Protein AF-A0A9P5U276-F1 (afdb_monomer_lite)

Structure (mmCIF, N/CA/C/O backbone):
data_AF-A0A9P5U276-F1
#
_entry.id   AF-A0A9P5U276-F1
#
loop_
_atom_site.group_PDB
_atom_site.id
_atom_site.type_symbol
_atom_site.label_atom_id
_atom_site.label_alt_id
_atom_site.label_comp_id
_atom_site.label_asym_id
_atom_site.label_entity_id
_atom_site.label_seq_id
_atom_site.pdbx_PDB_ins_code
_atom_site.Cartn_x
_atom_site.Cartn_y
_atom_site.Cartn_z
_atom_site.occupancy
_atom_site.B_iso_or_equiv
_atom_site.auth_seq_id
_atom_site.auth_comp_id
_atom_site.auth_asym_id
_atom_site.auth_atom_id
_atom_site.pdbx_PDB_model_num
ATOM 1 N N . MET A 1 1 ? 28.090 44.733 -48.538 1.00 47.19 1 MET A N 1
ATOM 2 C CA . MET A 1 1 ? 28.620 43.507 -47.887 1.00 47.19 1 MET A CA 1
ATOM 3 C C . MET A 1 1 ? 28.323 43.439 -46.371 1.00 47.19 1 MET A C 1
ATOM 5 O O . MET A 1 1 ? 29.043 42.769 -45.644 1.00 47.19 1 MET A O 1
ATOM 9 N N . HIS A 1 2 ? 27.253 44.077 -45.867 1.00 45.78 2 HIS A N 1
ATOM 10 C CA . HIS A 1 2 ? 26.851 44.000 -44.444 1.00 45.78 2 HIS A CA 1
ATOM 11 C C . HIS A 1 2 ? 25.410 43.506 -44.214 1.00 45.78 2 HIS A C 1
ATOM 13 O O . HIS A 1 2 ? 25.050 43.216 -43.083 1.00 45.78 2 HIS A O 1
ATOM 19 N N . GLY A 1 3 ? 24.602 43.327 -45.269 1.00 38.38 3 GLY A N 1
ATOM 20 C CA . GLY A 1 3 ? 23.226 42.817 -45.143 1.00 38.38 3 GLY A CA 1
ATOM 21 C C . GLY A 1 3 ? 23.115 41.290 -45.038 1.00 38.38 3 GLY A C 1
ATOM 22 O O . GLY A 1 3 ? 22.269 40.789 -44.313 1.00 38.38 3 GLY A O 1
ATOM 23 N N . LEU A 1 4 ? 24.006 40.537 -45.694 1.00 39.94 4 LEU A N 1
ATOM 24 C CA . LEU A 1 4 ? 23.914 39.069 -45.772 1.00 39.94 4 LEU A CA 1
ATOM 25 C C . LEU A 1 4 ? 24.425 38.336 -44.520 1.00 39.94 4 LEU A C 1
ATOM 27 O O . LEU A 1 4 ? 24.072 37.183 -44.300 1.00 39.94 4 LEU A O 1
ATOM 31 N N . ARG A 1 5 ? 25.231 38.996 -43.676 1.00 41.25 5 ARG A N 1
ATOM 32 C CA . ARG A 1 5 ? 25.768 38.385 -42.447 1.00 41.25 5 ARG A CA 1
ATOM 33 C C . ARG A 1 5 ? 24.729 38.364 -41.317 1.00 41.25 5 ARG A C 1
ATOM 35 O O . ARG A 1 5 ? 24.645 37.383 -40.589 1.00 41.25 5 ARG A O 1
ATOM 42 N N . ASN A 1 6 ? 23.864 39.379 -41.263 1.00 42.66 6 ASN A N 1
ATOM 43 C CA . ASN A 1 6 ? 22.818 39.496 -40.242 1.00 42.66 6 ASN A CA 1
ATOM 44 C C . ASN A 1 6 ? 21.593 38.601 -40.512 1.00 42.66 6 ASN A C 1
ATOM 46 O O . ASN A 1 6 ? 20.893 38.229 -39.572 1.00 42.66 6 ASN A O 1
ATOM 50 N N . GLU A 1 7 ? 21.326 38.216 -41.767 1.00 41.47 7 GLU A N 1
ATOM 51 C CA . GLU A 1 7 ? 20.251 37.260 -42.083 1.00 41.47 7 GLU A CA 1
ATOM 52 C C . GLU A 1 7 ? 20.646 35.798 -41.824 1.00 41.47 7 GLU A C 1
ATOM 54 O O . GLU A 1 7 ? 19.780 34.989 -41.492 1.00 41.47 7 GLU A O 1
ATOM 59 N N . MET A 1 8 ? 21.937 35.454 -41.910 1.00 38.97 8 MET A N 1
ATOM 60 C CA . MET A 1 8 ? 22.424 34.114 -41.554 1.00 38.97 8 MET A CA 1
ATOM 61 C C . MET A 1 8 ? 22.490 33.892 -40.036 1.00 38.97 8 MET A C 1
ATOM 63 O O . MET A 1 8 ? 22.194 32.791 -39.580 1.00 38.97 8 MET A O 1
ATOM 67 N N . GLU A 1 9 ? 22.791 34.922 -39.239 1.00 40.47 9 GLU A N 1
ATOM 68 C CA . GLU A 1 9 ? 22.769 34.807 -37.770 1.00 40.47 9 GLU A CA 1
ATOM 69 C C . GLU A 1 9 ? 21.348 34.760 -37.188 1.00 40.47 9 GLU A C 1
ATOM 71 O O . GLU A 1 9 ? 21.127 34.090 -36.181 1.00 40.47 9 GLU A O 1
ATOM 76 N N . LYS A 1 10 ? 20.353 35.380 -37.841 1.00 40.62 10 LYS A N 1
ATOM 77 C CA . LYS A 1 10 ? 18.948 35.287 -37.401 1.00 40.62 10 LYS A CA 1
ATOM 78 C C . LYS A 1 10 ? 18.280 33.946 -37.719 1.00 40.62 10 LYS A C 1
ATOM 80 O O . LYS A 1 10 ? 17.409 33.535 -36.965 1.00 40.62 10 LYS A O 1
ATOM 85 N N . ARG A 1 11 ? 18.693 33.233 -38.775 1.00 39.16 11 ARG A N 1
ATOM 86 C CA . ARG A 1 11 ? 18.100 31.923 -39.123 1.00 39.16 11 ARG A CA 1
ATOM 87 C C . ARG A 1 11 ? 18.569 30.761 -38.244 1.00 39.16 11 ARG A C 1
ATOM 89 O O . ARG A 1 11 ? 17.920 29.727 -38.245 1.00 39.16 11 ARG A O 1
ATOM 96 N N . ASN A 1 12 ? 19.647 30.921 -37.475 1.00 40.00 12 ASN A N 1
ATOM 97 C CA . ASN A 1 12 ? 20.189 29.829 -36.657 1.00 40.00 12 ASN A CA 1
ATOM 98 C C . ASN A 1 12 ? 19.599 29.726 -35.241 1.00 40.00 12 ASN A C 1
ATOM 100 O O . ASN A 1 12 ? 19.828 28.714 -34.586 1.00 40.00 12 ASN A O 1
ATOM 104 N N . ASN A 1 13 ? 18.838 30.719 -34.764 1.00 39.97 13 ASN A N 1
ATOM 105 C CA . ASN A 1 13 ? 18.269 30.683 -33.407 1.00 39.97 13 ASN A CA 1
ATOM 106 C C . ASN A 1 13 ? 16.812 30.203 -33.338 1.00 39.97 13 ASN A C 1
ATOM 108 O O . ASN A 1 13 ? 16.402 29.723 -32.284 1.00 39.97 13 ASN A O 1
ATOM 112 N N . ASP A 1 14 ? 16.053 30.267 -34.436 1.00 40.91 14 ASP A N 1
ATOM 113 C CA . ASP A 1 14 ? 14.639 29.855 -34.452 1.00 40.91 14 ASP A CA 1
ATOM 114 C C . ASP A 1 14 ? 14.427 28.378 -34.849 1.00 40.91 14 ASP A C 1
ATOM 116 O O . ASP A 1 14 ? 13.349 27.832 -34.621 1.00 40.91 14 ASP A O 1
ATOM 120 N N . ASP A 1 15 ? 15.461 27.709 -35.377 1.00 42.69 15 ASP A N 1
ATOM 121 C CA . ASP A 1 15 ? 15.419 26.301 -35.812 1.00 42.69 15 ASP A CA 1
ATOM 122 C C . ASP A 1 15 ? 16.056 25.319 -34.814 1.00 42.69 15 ASP A C 1
ATOM 124 O O . ASP A 1 15 ? 16.130 24.116 -35.078 1.00 42.69 15 ASP A O 1
ATOM 128 N N . VAL A 1 16 ? 16.494 25.786 -33.637 1.00 43.25 16 VAL A N 1
ATOM 129 C CA . VAL A 1 16 ? 16.890 24.869 -32.562 1.00 43.25 16 VAL A CA 1
ATOM 130 C C . VAL A 1 16 ? 15.615 24.182 -32.071 1.00 43.25 16 VAL A C 1
ATOM 132 O O . VAL A 1 16 ? 14.740 24.857 -31.517 1.00 43.25 16 VAL A O 1
ATOM 135 N N . PRO A 1 17 ? 15.460 22.853 -32.246 1.00 48.50 17 PRO A N 1
ATOM 136 C CA . PRO A 1 17 ? 14.279 22.165 -31.762 1.00 48.50 17 PRO A CA 1
ATOM 137 C C . PRO A 1 17 ? 14.176 22.434 -30.268 1.00 48.50 17 PRO A C 1
ATOM 139 O O . PRO A 1 17 ? 15.101 22.111 -29.521 1.00 48.50 17 PRO A O 1
ATOM 142 N N . LYS A 1 18 ? 13.064 23.046 -29.843 1.00 51.47 18 LYS A N 1
ATOM 143 C CA . LYS A 1 18 ? 12.733 23.255 -28.430 1.00 51.47 18 LYS A CA 1
ATOM 144 C C . LYS A 1 18 ? 13.105 21.979 -27.675 1.00 51.47 18 LYS A C 1
ATOM 146 O O . LYS A 1 18 ? 12.544 20.925 -27.988 1.00 51.47 18 LYS A O 1
ATOM 151 N N . VAL A 1 19 ? 14.075 22.067 -26.757 1.00 58.22 19 VAL A N 1
ATOM 152 C CA . VAL A 1 19 ? 14.579 20.904 -26.016 1.00 58.22 19 VAL A CA 1
ATOM 153 C C . VAL A 1 19 ? 13.371 20.200 -25.411 1.00 58.22 19 VAL A C 1
ATOM 155 O O . VAL A 1 19 ? 12.623 20.769 -24.615 1.00 58.22 19 VAL A O 1
ATOM 158 N N . LEU A 1 20 ? 13.102 18.988 -25.891 1.00 64.06 20 LEU A N 1
ATOM 159 C CA . LEU A 1 20 ? 11.945 18.227 -25.459 1.00 64.06 20 LEU A CA 1
ATOM 160 C C . LEU A 1 20 ? 12.185 17.772 -24.027 1.00 64.06 20 LEU A C 1
ATOM 162 O O . LEU A 1 20 ? 13.057 16.946 -23.781 1.00 64.06 20 LEU A O 1
ATOM 166 N N . GLY A 1 21 ? 11.381 18.279 -23.092 1.00 77.06 21 GLY A N 1
ATOM 167 C CA . GLY A 1 21 ? 11.377 17.769 -21.725 1.00 77.06 21 GLY A CA 1
ATOM 168 C C . GLY A 1 21 ? 11.103 16.260 -21.693 1.00 77.06 21 GLY A C 1
ATOM 169 O O . GLY A 1 21 ? 10.380 15.735 -22.549 1.00 77.06 21 GLY A O 1
ATOM 170 N N . TYR A 1 22 ? 11.653 15.573 -20.685 1.00 82.88 22 TYR A N 1
ATOM 171 C CA . TYR A 1 22 ? 11.607 14.110 -20.535 1.00 82.88 22 TYR A CA 1
ATOM 172 C C . TYR A 1 22 ? 10.232 13.496 -20.844 1.00 82.88 22 TYR A C 1
ATOM 174 O O . TYR A 1 22 ? 10.136 12.560 -21.632 1.00 82.88 22 TYR A O 1
ATOM 182 N N . SER A 1 23 ? 9.153 14.057 -20.285 1.00 76.81 23 SER A N 1
ATOM 183 C CA . SER A 1 23 ? 7.788 13.536 -20.454 1.00 76.81 23 SER A CA 1
ATOM 184 C C . SER A 1 23 ? 7.343 13.506 -21.922 1.00 76.81 23 SER A C 1
ATOM 186 O O . SER A 1 23 ? 6.779 12.517 -22.386 1.00 76.81 23 SER A O 1
ATOM 188 N N . SER A 1 24 ? 7.632 14.569 -22.673 1.00 82.38 24 SER A N 1
ATOM 189 C CA . SER A 1 24 ? 7.294 14.661 -24.096 1.00 82.38 24 SER A CA 1
ATOM 190 C C . SER A 1 24 ? 8.178 13.742 -24.943 1.00 82.38 24 SER A C 1
ATOM 192 O O . SER A 1 24 ? 7.709 13.156 -25.922 1.00 82.38 24 SER A O 1
ATOM 194 N N . ALA A 1 25 ? 9.450 13.589 -24.565 1.00 85.06 25 ALA A N 1
ATOM 195 C CA . ALA A 1 25 ? 10.381 12.685 -25.231 1.00 85.06 25 ALA A CA 1
ATOM 196 C C . ALA A 1 25 ? 9.999 11.205 -25.019 1.00 85.06 25 ALA A C 1
ATOM 198 O O . ALA A 1 25 ? 9.962 10.440 -25.987 1.00 85.06 25 ALA A O 1
ATOM 199 N N . ASP A 1 26 ? 9.634 10.805 -23.797 1.00 84.75 26 ASP A N 1
ATOM 200 C CA . ASP A 1 26 ? 9.215 9.432 -23.488 1.00 84.75 26 ASP A CA 1
ATOM 201 C C . ASP A 1 26 ? 7.855 9.078 -24.111 1.00 84.75 26 ASP A C 1
ATOM 203 O O . ASP A 1 26 ? 7.680 7.976 -24.642 1.00 84.75 26 ASP A O 1
ATOM 207 N N . GLN A 1 27 ? 6.917 10.033 -24.163 1.00 85.62 27 GLN A N 1
ATOM 208 C CA . GLN A 1 27 ? 5.650 9.848 -24.875 1.00 85.62 27 GLN A CA 1
ATOM 209 C C . GLN A 1 27 ? 5.880 9.589 -26.372 1.00 85.62 27 GLN A C 1
ATOM 211 O O . GLN A 1 27 ? 5.311 8.650 -26.935 1.00 85.62 27 GLN A O 1
ATOM 216 N N . ARG A 1 28 ? 6.746 10.383 -27.021 1.00 88.75 28 ARG A N 1
ATOM 217 C CA . ARG A 1 28 ? 7.110 10.184 -28.435 1.00 88.75 28 ARG A CA 1
ATOM 218 C C . ARG A 1 28 ? 7.820 8.853 -28.652 1.00 88.75 28 ARG A C 1
ATOM 220 O O . ARG A 1 28 ? 7.491 8.149 -29.606 1.00 88.75 28 ARG A O 1
ATOM 227 N N . ARG A 1 29 ? 8.737 8.468 -27.755 1.00 89.12 29 ARG A N 1
ATOM 228 C CA . ARG A 1 29 ? 9.382 7.149 -27.804 1.00 89.12 29 ARG A CA 1
ATOM 229 C C . ARG A 1 29 ? 8.343 6.035 -27.728 1.00 89.12 29 ARG A C 1
ATOM 231 O O . ARG A 1 29 ? 8.368 5.144 -28.567 1.00 89.12 29 ARG A O 1
ATOM 238 N N . SER A 1 30 ? 7.424 6.089 -26.768 1.00 85.44 30 SER A N 1
ATOM 239 C CA . SER A 1 30 ? 6.386 5.066 -26.585 1.00 85.44 30 SER A CA 1
ATOM 240 C C . SER A 1 30 ? 5.469 4.948 -27.807 1.00 85.44 30 SER A C 1
ATOM 242 O O . SER A 1 30 ? 5.177 3.837 -28.251 1.00 85.44 30 SER A O 1
ATOM 244 N N . ALA A 1 31 ? 5.083 6.079 -28.406 1.00 88.44 31 ALA A N 1
ATOM 245 C CA . ALA A 1 31 ? 4.309 6.101 -29.646 1.00 88.44 31 ALA A CA 1
ATOM 246 C C . ALA A 1 31 ? 5.071 5.458 -30.818 1.00 88.44 31 ALA A C 1
ATOM 248 O O . ALA A 1 31 ? 4.499 4.646 -31.545 1.00 88.44 31 ALA A O 1
ATOM 249 N N . LEU A 1 32 ? 6.365 5.763 -30.969 1.00 87.56 32 LEU A N 1
ATOM 250 C CA . LEU A 1 32 ? 7.219 5.134 -31.979 1.00 87.56 32 LEU A CA 1
ATOM 251 C C . LEU A 1 32 ? 7.368 3.633 -31.724 1.00 87.56 32 LEU A C 1
ATOM 253 O O . LEU A 1 32 ? 7.211 2.847 -32.654 1.00 87.56 32 LEU A O 1
ATOM 257 N N . VAL A 1 33 ? 7.595 3.215 -30.474 1.00 87.31 33 VAL A N 1
ATOM 258 C CA . VAL A 1 33 ? 7.687 1.793 -30.118 1.00 87.31 33 VAL A CA 1
ATOM 259 C C . VAL A 1 33 ? 6.430 1.044 -30.552 1.00 87.31 33 VAL A C 1
ATOM 261 O O . VAL A 1 33 ? 6.537 0.007 -31.205 1.00 87.31 33 VAL A O 1
ATOM 264 N N . HIS A 1 34 ? 5.260 1.603 -30.251 1.00 86.00 34 HIS A N 1
ATOM 265 C CA . HIS A 1 34 ? 3.972 1.038 -30.642 1.00 86.00 34 HIS A CA 1
ATOM 266 C C . HIS A 1 34 ? 3.735 1.059 -32.164 1.00 86.00 34 HIS A C 1
ATOM 268 O O . HIS A 1 34 ? 3.134 0.138 -32.710 1.00 86.00 34 HIS A O 1
ATOM 274 N N . ALA A 1 35 ? 4.197 2.090 -32.877 1.00 87.50 35 ALA A N 1
ATOM 275 C CA . ALA A 1 35 ? 4.094 2.137 -34.335 1.00 87.50 35 ALA A CA 1
ATOM 276 C C . ALA A 1 35 ? 4.960 1.050 -34.996 1.00 87.50 35 ALA A C 1
ATOM 278 O O . ALA A 1 35 ? 4.486 0.336 -35.880 1.00 87.50 35 ALA A O 1
ATOM 279 N N . PHE A 1 36 ? 6.200 0.881 -34.531 1.00 85.38 36 PHE A N 1
ATOM 280 C CA . PHE A 1 36 ? 7.134 -0.120 -35.051 1.00 85.38 36 PHE A CA 1
ATOM 281 C C . PHE A 1 36 ? 6.750 -1.555 -34.669 1.00 85.38 36 PHE A C 1
ATOM 283 O O . PHE A 1 36 ? 6.976 -2.462 -35.465 1.00 85.38 36 PHE A O 1
ATOM 290 N N . SER A 1 37 ? 6.112 -1.778 -33.513 1.00 82.50 37 SER A N 1
ATOM 291 C CA . SER A 1 37 ? 5.676 -3.120 -33.094 1.00 82.50 37 SER A CA 1
ATOM 292 C C . SER A 1 37 ? 4.557 -3.710 -33.958 1.00 82.50 37 SER A C 1
ATOM 294 O O . SER A 1 37 ? 4.342 -4.920 -33.925 1.00 82.50 37 SER A O 1
ATOM 296 N N . ARG A 1 38 ? 3.870 -2.891 -34.766 1.00 84.50 38 ARG A N 1
ATOM 297 C CA . ARG A 1 38 ? 2.886 -3.366 -35.754 1.00 84.50 38 ARG A CA 1
ATOM 298 C C . ARG A 1 38 ? 3.526 -4.101 -36.932 1.00 84.50 38 ARG A C 1
ATOM 300 O O . ARG A 1 38 ? 2.836 -4.858 -37.607 1.00 84.50 38 ARG A O 1
ATOM 307 N N . ASN A 1 39 ? 4.819 -3.893 -37.182 1.00 80.88 39 ASN A N 1
ATOM 308 C CA . ASN A 1 39 ? 5.573 -4.628 -38.189 1.00 80.88 39 ASN A CA 1
ATOM 309 C C . ASN A 1 39 ? 6.470 -5.659 -37.491 1.00 80.88 39 ASN A C 1
ATOM 311 O O . ASN A 1 39 ? 7.385 -5.298 -36.754 1.00 80.88 39 ASN A O 1
ATOM 315 N N . THR A 1 40 ? 6.237 -6.949 -37.739 1.00 70.38 40 THR A N 1
ATOM 316 C CA . THR A 1 40 ? 6.967 -8.054 -37.089 1.00 70.38 40 THR A CA 1
ATOM 317 C C . THR A 1 40 ? 8.480 -7.989 -37.307 1.00 70.38 40 THR A C 1
ATOM 319 O O . THR A 1 40 ? 9.237 -8.393 -36.427 1.00 70.38 40 THR A O 1
ATOM 322 N N . GLN A 1 41 ? 8.941 -7.405 -38.419 1.00 71.44 41 GLN A N 1
ATOM 323 C CA . GLN A 1 41 ? 10.370 -7.210 -38.700 1.00 71.44 41 GLN A CA 1
ATOM 324 C C . GLN A 1 41 ? 11.010 -6.095 -37.858 1.00 71.44 41 GLN A C 1
ATOM 326 O O . GLN A 1 41 ? 12.228 -6.069 -37.688 1.00 71.44 41 GLN A O 1
ATOM 331 N N . TR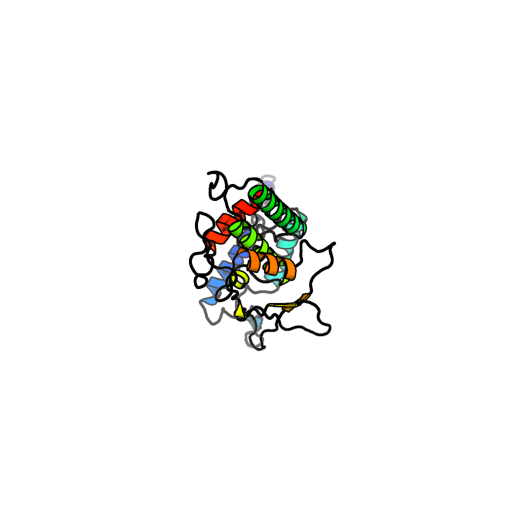P A 1 42 ? 10.208 -5.159 -37.346 1.00 74.25 42 TRP A N 1
ATOM 332 C CA . TRP A 1 42 ? 10.662 -3.985 -36.589 1.00 74.25 42 TRP A CA 1
ATOM 333 C C . TRP A 1 42 ? 10.222 -4.017 -35.126 1.00 74.25 42 TRP A C 1
ATOM 335 O O . TRP A 1 42 ? 10.523 -3.096 -34.377 1.00 74.25 42 TRP A O 1
ATOM 345 N N . ALA A 1 43 ? 9.546 -5.084 -34.700 1.00 73.44 43 ALA A N 1
ATOM 346 C CA . ALA A 1 43 ? 9.200 -5.321 -33.304 1.00 73.44 43 ALA A CA 1
ATOM 347 C C . ALA A 1 43 ? 10.418 -5.721 -32.448 1.00 73.44 43 ALA A C 1
ATOM 349 O O . ALA A 1 43 ? 10.352 -5.660 -31.221 1.00 73.44 43 ALA A O 1
ATOM 350 N N . GLN A 1 44 ? 11.520 -6.127 -33.087 1.00 78.31 44 GLN A N 1
ATOM 351 C CA . GLN A 1 44 ? 12.763 -6.511 -32.420 1.00 78.31 44 GLN A CA 1
ATOM 352 C C . GLN A 1 44 ? 13.599 -5.290 -32.005 1.00 78.31 44 GLN A C 1
ATOM 354 O O . GLN A 1 44 ? 13.457 -4.198 -32.559 1.00 78.31 44 GLN A O 1
ATOM 359 N N . GLY A 1 45 ? 14.494 -5.492 -31.035 1.00 81.81 45 GLY A N 1
ATOM 360 C CA . GLY A 1 45 ? 15.414 -4.459 -30.556 1.00 81.81 45 GLY A CA 1
ATOM 361 C C . GLY A 1 45 ? 16.325 -3.910 -31.657 1.00 81.81 45 GLY A C 1
ATOM 362 O O . GLY A 1 45 ? 16.597 -4.584 -32.645 1.00 81.81 45 GLY A O 1
ATOM 363 N N . TRP A 1 46 ? 16.797 -2.672 -31.485 1.00 88.06 46 TRP A N 1
ATOM 364 C CA . TRP A 1 46 ? 17.726 -2.026 -32.419 1.00 88.06 46 TRP A CA 1
ATOM 365 C C . TRP A 1 46 ? 19.112 -2.673 -32.352 1.00 88.06 46 TRP A C 1
ATOM 367 O O . TRP A 1 46 ? 19.884 -2.384 -31.434 1.00 88.06 46 TRP A O 1
ATOM 377 N N . ILE A 1 47 ? 19.429 -3.530 -33.320 1.00 88.00 47 ILE A N 1
ATOM 378 C CA . ILE A 1 47 ? 20.679 -4.297 -33.358 1.00 88.00 47 ILE A CA 1
ATOM 379 C C . ILE A 1 47 ? 21.403 -4.119 -34.691 1.00 88.00 47 ILE A C 1
ATOM 381 O O . ILE A 1 47 ? 20.790 -3.845 -35.723 1.00 88.00 47 ILE A O 1
ATOM 385 N N . TRP A 1 48 ? 22.727 -4.251 -34.658 1.00 88.69 48 TRP A N 1
ATOM 386 C CA . TRP A 1 48 ? 23.541 -4.335 -35.865 1.00 88.69 48 TRP A CA 1
ATOM 387 C C . TRP A 1 48 ? 23.414 -5.742 -36.455 1.00 88.69 48 TRP A C 1
ATOM 389 O O . TRP A 1 48 ? 23.712 -6.719 -35.774 1.00 88.69 48 TRP A O 1
ATOM 399 N N . ASP A 1 49 ? 22.962 -5.844 -37.703 1.00 87.62 49 ASP A N 1
ATOM 400 C CA . ASP A 1 49 ? 22.919 -7.101 -38.453 1.00 87.62 49 ASP A CA 1
ATOM 401 C C . ASP A 1 49 ? 24.175 -7.186 -39.322 1.00 87.62 49 ASP A C 1
ATOM 403 O O . ASP A 1 49 ? 24.344 -6.420 -40.279 1.00 87.62 49 ASP A O 1
ATOM 407 N N . GLU A 1 50 ? 25.071 -8.107 -38.960 1.00 88.31 50 GLU A N 1
ATOM 408 C CA . GLU A 1 50 ? 26.340 -8.331 -39.658 1.00 88.31 50 GLU A CA 1
ATOM 409 C C . GLU A 1 50 ? 26.137 -8.796 -41.104 1.00 88.31 50 GLU A C 1
ATOM 411 O O . GLU A 1 50 ? 26.888 -8.382 -41.990 1.00 88.31 50 GLU A O 1
ATOM 416 N N . GLY A 1 51 ? 25.092 -9.585 -41.372 1.00 90.56 51 GLY A N 1
ATOM 417 C CA . GLY A 1 51 ? 24.794 -10.100 -42.707 1.00 90.56 51 GLY A CA 1
ATOM 418 C C . GLY A 1 51 ? 24.323 -9.004 -43.661 1.00 90.56 51 GLY A C 1
ATOM 419 O O . GLY A 1 51 ? 24.723 -8.971 -44.825 1.00 90.56 51 GLY A O 1
ATOM 420 N N . LYS A 1 52 ? 23.510 -8.064 -43.167 1.00 86.31 52 LYS A N 1
ATOM 421 C CA . LYS A 1 52 ? 22.997 -6.936 -43.970 1.00 86.31 52 LYS A CA 1
ATOM 422 C C . LYS A 1 52 ? 23.853 -5.673 -43.876 1.00 86.31 52 LYS A C 1
ATOM 424 O O . LYS A 1 52 ? 23.527 -4.689 -44.541 1.00 86.31 52 LYS A O 1
ATOM 429 N N . LYS A 1 53 ? 24.904 -5.680 -43.046 1.00 91.62 53 LYS A N 1
ATOM 430 C CA . LYS A 1 53 ? 25.777 -4.528 -42.748 1.00 91.62 53 LYS A CA 1
ATOM 431 C C . LYS A 1 53 ? 24.990 -3.249 -42.428 1.00 91.62 53 LYS A C 1
ATOM 433 O O . LYS A 1 53 ? 25.346 -2.157 -42.873 1.00 91.62 53 LYS A O 1
ATOM 438 N N . ARG A 1 54 ? 23.882 -3.385 -41.694 1.00 89.31 54 ARG A N 1
ATOM 439 C CA . ARG A 1 54 ? 23.018 -2.262 -41.300 1.00 89.31 54 ARG A CA 1
ATOM 440 C C . ARG A 1 54 ? 22.335 -2.536 -39.971 1.00 89.31 54 ARG A C 1
ATOM 442 O O . ARG A 1 54 ? 22.151 -3.685 -39.583 1.00 89.31 54 ARG A O 1
ATOM 449 N N . PHE A 1 55 ? 21.892 -1.475 -39.306 1.00 85.12 55 PHE A N 1
ATOM 450 C CA . PHE A 1 55 ? 21.001 -1.621 -38.162 1.00 85.12 55 PHE A CA 1
ATOM 451 C C . PHE A 1 55 ? 19.597 -2.051 -38.607 1.00 85.12 55 PHE A C 1
ATOM 453 O O . PHE A 1 55 ? 19.073 -1.564 -39.613 1.00 85.12 55 PHE A O 1
ATOM 460 N N . VAL A 1 56 ? 18.990 -2.953 -37.843 1.00 87.19 56 VAL A N 1
ATOM 461 C CA . VAL A 1 56 ? 17.616 -3.443 -38.018 1.00 87.19 56 VAL A CA 1
ATOM 462 C C . VAL A 1 56 ? 16.898 -3.476 -36.671 1.00 87.19 56 VAL A C 1
ATOM 464 O O . VAL A 1 56 ? 17.526 -3.495 -35.614 1.00 87.19 56 VAL A O 1
ATOM 467 N N . GLY A 1 57 ? 15.566 -3.453 -36.723 1.00 87.62 57 GLY A N 1
ATOM 468 C CA . GLY A 1 57 ? 14.697 -3.415 -35.549 1.00 87.62 57 GLY A CA 1
ATOM 469 C C . GLY A 1 57 ? 14.160 -2.016 -35.256 1.00 87.62 57 GLY A C 1
ATOM 470 O O . GLY A 1 57 ? 14.071 -1.164 -36.142 1.00 87.62 57 GLY A O 1
ATOM 471 N N . ASN A 1 58 ? 13.793 -1.781 -34.001 1.00 90.19 58 ASN A N 1
ATOM 472 C CA . ASN A 1 58 ? 13.125 -0.566 -33.558 1.00 90.19 58 ASN A CA 1
ATOM 473 C C . ASN A 1 58 ? 14.112 0.503 -33.057 1.00 90.19 58 ASN A C 1
ATOM 475 O O . ASN A 1 58 ? 14.586 0.386 -31.923 1.00 90.19 58 ASN A O 1
ATOM 479 N N . PRO A 1 59 ? 14.373 1.601 -33.789 1.00 89.31 59 PRO A N 1
ATOM 480 C CA . PRO A 1 59 ? 15.314 2.629 -33.337 1.00 89.31 59 PRO A CA 1
ATOM 481 C C . PRO A 1 59 ? 14.884 3.306 -32.024 1.00 89.31 59 PRO A C 1
ATOM 483 O O . PRO A 1 59 ? 15.738 3.777 -31.263 1.00 89.31 59 PRO A O 1
ATOM 486 N N . ALA A 1 60 ? 13.584 3.290 -31.696 1.00 88.44 60 ALA A N 1
ATOM 487 C CA . ALA A 1 60 ? 13.061 3.802 -30.429 1.00 88.44 60 ALA A CA 1
ATOM 488 C C . ALA A 1 60 ? 13.419 2.917 -29.215 1.00 88.44 60 ALA A C 1
ATOM 490 O O . ALA A 1 60 ? 13.243 3.330 -28.068 1.00 88.44 60 ALA A O 1
ATOM 491 N N . GLN A 1 61 ? 13.951 1.715 -29.452 1.00 86.50 61 GLN A N 1
ATOM 492 C CA . GLN A 1 61 ? 14.523 0.831 -28.433 1.00 86.50 61 GLN A CA 1
ATOM 493 C C . GLN A 1 61 ? 16.060 0.879 -28.399 1.00 86.50 61 GLN A C 1
ATOM 495 O O . GLN A 1 61 ? 16.676 0.096 -27.681 1.00 86.50 61 GLN A O 1
ATOM 500 N N . SER A 1 62 ? 16.701 1.780 -29.150 1.00 90.56 62 SER A N 1
ATOM 501 C CA . SER A 1 62 ? 18.162 1.886 -29.161 1.00 90.56 62 SER A CA 1
ATOM 502 C C . SER A 1 62 ? 18.736 2.296 -27.800 1.00 90.56 62 SER A C 1
ATOM 504 O O . SER A 1 62 ? 18.207 3.172 -27.114 1.00 90.56 62 SER A O 1
ATOM 506 N N . ILE A 1 63 ? 19.888 1.718 -27.443 1.00 85.88 63 ILE A N 1
ATOM 507 C CA . ILE A 1 63 ? 20.619 2.050 -26.207 1.00 85.88 63 ILE A CA 1
ATOM 508 C C . ILE A 1 63 ? 20.969 3.546 -26.161 1.00 85.88 63 ILE A C 1
ATOM 510 O O . ILE A 1 63 ? 20.904 4.168 -25.104 1.00 85.88 63 ILE A O 1
ATOM 514 N N . LYS A 1 64 ? 21.303 4.152 -27.311 1.00 87.81 64 LYS A N 1
ATOM 515 C CA . LYS A 1 64 ? 21.605 5.590 -27.407 1.00 87.81 64 LYS A CA 1
ATOM 516 C C . LYS A 1 64 ? 20.409 6.450 -26.988 1.00 87.81 64 LYS A C 1
ATOM 518 O O . LYS A 1 64 ? 20.585 7.368 -26.194 1.00 87.81 64 LYS A O 1
ATOM 523 N N . LEU A 1 65 ? 19.205 6.130 -27.469 1.00 86.88 65 LEU A N 1
ATOM 524 C CA . LEU A 1 65 ? 17.993 6.861 -27.096 1.00 86.88 65 LEU A CA 1
ATOM 525 C C . LEU A 1 65 ? 17.610 6.628 -25.628 1.00 86.88 65 LEU A C 1
ATOM 527 O O . LEU A 1 65 ? 17.190 7.564 -24.956 1.00 86.88 65 LEU A O 1
ATOM 531 N N . GLN A 1 66 ? 17.785 5.406 -25.116 1.00 84.06 66 GLN A N 1
ATOM 532 C CA . GLN A 1 66 ? 17.551 5.112 -23.698 1.00 84.06 66 GLN A CA 1
ATOM 533 C C . GLN A 1 66 ? 18.478 5.929 -22.792 1.00 84.06 66 GLN A C 1
ATOM 535 O O . GLN A 1 66 ? 18.002 6.554 -21.851 1.00 84.06 66 GLN A O 1
ATOM 540 N N . ARG A 1 67 ? 19.781 5.987 -23.104 1.00 87.19 67 ARG A N 1
ATOM 541 C CA . ARG A 1 67 ? 20.750 6.819 -22.369 1.00 87.19 67 ARG A CA 1
ATOM 542 C C . ARG A 1 67 ? 20.383 8.299 -22.417 1.00 87.19 67 ARG A C 1
ATOM 544 O O . ARG A 1 67 ? 20.433 8.963 -21.392 1.00 87.19 67 ARG A O 1
ATOM 551 N N . TYR A 1 68 ? 19.961 8.794 -23.579 1.00 89.69 68 TYR A N 1
ATOM 552 C CA . TYR A 1 68 ? 19.477 10.167 -23.711 1.00 89.69 68 TYR A CA 1
ATOM 553 C C . TYR A 1 68 ? 18.264 10.446 -22.809 1.00 89.69 68 TYR A C 1
ATOM 555 O O . TYR A 1 68 ? 18.256 11.440 -22.091 1.00 89.69 68 TYR A O 1
ATOM 563 N N . LEU A 1 69 ? 17.267 9.555 -22.787 1.00 86.88 69 LEU A N 1
ATOM 564 C CA . LEU A 1 69 ? 16.106 9.702 -21.904 1.00 86.88 69 LEU A CA 1
ATOM 565 C C . LEU A 1 69 ? 16.466 9.615 -20.419 1.00 86.88 69 LEU A C 1
ATOM 567 O O . LEU A 1 69 ? 15.869 10.334 -19.625 1.00 86.88 69 LEU A O 1
ATOM 571 N N . ILE A 1 70 ? 17.424 8.764 -20.043 1.00 82.31 70 ILE A N 1
ATOM 572 C CA . ILE A 1 70 ? 17.938 8.700 -18.669 1.00 82.31 70 ILE A CA 1
ATOM 573 C C . ILE A 1 70 ? 18.598 10.029 -18.294 1.00 82.31 70 ILE A C 1
ATOM 575 O O . ILE A 1 70 ? 18.306 10.560 -17.231 1.00 82.31 70 ILE A O 1
ATOM 579 N N . ASN A 1 71 ? 19.417 10.610 -19.173 1.00 85.62 71 ASN A N 1
ATOM 580 C CA . ASN A 1 71 ? 20.045 11.904 -18.905 1.00 85.62 71 ASN A CA 1
ATOM 581 C C . ASN A 1 71 ? 19.004 13.020 -18.771 1.00 85.62 71 ASN A C 1
ATOM 583 O O . ASN A 1 71 ? 19.039 13.752 -17.791 1.00 85.62 71 ASN A O 1
ATOM 587 N N . LEU A 1 72 ? 18.016 13.085 -19.673 1.00 85.12 72 LEU A N 1
ATOM 588 C CA . LEU A 1 72 ? 16.896 14.027 -19.546 1.00 85.12 72 LEU A CA 1
ATOM 589 C C . LEU A 1 72 ? 16.109 13.830 -18.243 1.00 85.12 72 LEU A C 1
ATOM 591 O O . LEU A 1 72 ? 15.595 14.791 -17.674 1.00 85.12 72 LEU A O 1
ATOM 595 N N . TYR A 1 73 ? 15.967 12.585 -17.785 1.00 78.19 73 TYR A N 1
ATOM 596 C CA . TYR A 1 73 ? 15.325 12.271 -16.511 1.00 78.19 73 TYR A CA 1
ATOM 597 C C . TYR A 1 73 ? 16.155 12.764 -15.319 1.00 78.19 73 TYR A C 1
ATOM 599 O O . TYR A 1 73 ? 15.597 13.355 -14.393 1.00 78.19 73 TYR A O 1
ATOM 607 N N . CYS A 1 74 ? 17.472 12.549 -15.347 1.00 80.81 74 CYS A N 1
ATOM 608 C CA . CYS A 1 74 ? 18.392 13.042 -14.325 1.00 80.81 74 CYS A CA 1
ATOM 609 C C . CYS A 1 74 ? 18.403 14.573 -14.288 1.00 80.81 74 CYS A C 1
ATOM 611 O O . CYS A 1 74 ? 18.152 15.128 -13.228 1.00 80.81 74 CYS A O 1
ATOM 613 N N . GLU A 1 75 ? 18.557 15.245 -15.433 1.00 81.44 75 GLU A N 1
ATOM 614 C CA . GLU A 1 75 ? 18.515 16.713 -15.543 1.00 81.44 75 GLU A CA 1
ATOM 615 C C . GLU A 1 75 ? 17.197 17.283 -15.001 1.00 81.44 75 GLU A C 1
ATOM 617 O O . GLU A 1 75 ? 17.191 18.264 -14.258 1.00 81.44 75 GLU A O 1
ATOM 622 N N . LYS A 1 76 ? 16.068 16.632 -15.313 1.00 75.25 76 LYS A N 1
ATOM 623 C CA . LYS A 1 76 ? 14.754 17.001 -14.772 1.00 75.25 76 LYS A CA 1
ATOM 624 C C . LYS A 1 76 ? 14.672 16.804 -13.251 1.00 75.25 76 LYS A C 1
ATOM 626 O O . LYS A 1 76 ? 14.031 17.581 -12.555 1.00 75.25 76 LYS A O 1
ATOM 631 N N . THR A 1 77 ? 15.313 15.764 -12.725 1.00 67.25 77 THR A N 1
ATOM 632 C CA . THR A 1 77 ? 15.346 15.493 -11.280 1.00 67.25 77 THR A CA 1
ATOM 633 C C . THR A 1 77 ? 16.252 16.490 -10.549 1.00 67.25 77 THR A C 1
ATOM 635 O O . THR A 1 77 ? 15.882 16.986 -9.486 1.00 67.25 77 THR A O 1
ATOM 638 N N . GLU A 1 78 ? 17.406 16.821 -11.130 1.00 69.75 78 GLU A N 1
ATOM 639 C CA . GLU A 1 78 ? 18.377 17.792 -10.609 1.00 69.75 78 GLU A CA 1
ATOM 640 C C . GLU A 1 78 ? 17.833 19.223 -10.613 1.00 69.75 78 GLU A C 1
ATOM 642 O O . GLU A 1 78 ? 18.088 19.975 -9.673 1.00 69.75 78 GLU A O 1
ATOM 647 N N . SER A 1 79 ? 17.017 19.591 -11.606 1.00 72.50 79 SER A N 1
ATOM 648 C CA . SER A 1 79 ? 16.337 20.893 -11.648 1.00 72.50 79 SER A CA 1
ATOM 649 C C . SER A 1 79 ? 15.215 21.040 -10.608 1.00 72.50 79 SER A C 1
ATOM 651 O O . SER A 1 79 ? 14.561 22.082 -10.541 1.00 72.50 79 SER A O 1
ATOM 653 N N . GLY A 1 80 ? 14.971 20.011 -9.787 1.00 55.66 80 GLY A N 1
ATOM 654 C CA . GLY A 1 80 ? 13.911 19.996 -8.780 1.00 55.66 80 GLY A CA 1
ATOM 655 C C . GLY A 1 80 ? 12.510 19.813 -9.368 1.00 55.66 80 GLY A C 1
ATOM 656 O O . GLY A 1 80 ? 11.530 19.760 -8.617 1.00 55.66 80 GLY A O 1
ATOM 657 N N . GLU A 1 81 ? 12.389 19.661 -10.691 1.00 53.25 81 GLU A N 1
ATOM 658 C CA . GLU A 1 81 ? 11.149 19.254 -11.336 1.00 53.25 81 GLU A CA 1
ATOM 659 C C . GLU A 1 81 ? 10.893 17.777 -11.040 1.00 53.25 81 GLU A C 1
ATOM 661 O O . GLU A 1 81 ? 11.253 16.875 -11.796 1.00 53.25 81 GLU A O 1
ATOM 666 N N . CYS A 1 82 ? 10.231 17.514 -9.914 1.00 50.88 82 CYS A N 1
ATOM 667 C CA . CYS A 1 82 ? 9.827 16.165 -9.548 1.00 50.88 82 CYS A CA 1
ATOM 668 C C . CYS A 1 82 ? 9.074 15.541 -10.733 1.00 50.88 82 CYS A C 1
ATOM 670 O O . CYS A 1 82 ? 8.037 16.059 -11.169 1.00 50.88 82 CYS A O 1
ATOM 672 N N . SER A 1 83 ? 9.642 14.472 -11.307 1.00 45.94 83 SER A N 1
ATOM 673 C CA . SER A 1 83 ? 9.037 13.774 -12.433 1.00 45.94 83 SER A CA 1
ATOM 674 C C . SER A 1 83 ? 7.583 13.495 -12.083 1.00 45.94 83 SER A C 1
ATOM 676 O O . SER A 1 83 ? 7.269 12.946 -11.034 1.00 45.94 83 SER A O 1
ATOM 678 N N . THR A 1 84 ? 6.676 13.876 -12.975 1.00 46.78 84 THR A N 1
ATOM 679 C CA . THR A 1 84 ? 5.224 13.697 -12.853 1.00 46.78 84 THR A CA 1
ATOM 680 C C . THR A 1 84 ? 4.809 12.211 -12.842 1.00 46.78 84 THR A C 1
ATOM 682 O O . THR A 1 84 ? 3.626 11.889 -12.944 1.00 46.78 84 THR A O 1
ATOM 685 N N . SER A 1 85 ? 5.778 11.296 -12.735 1.00 50.53 85 SER A N 1
ATOM 686 C CA . SER A 1 85 ? 5.611 9.916 -12.301 1.00 50.53 85 SER A CA 1
ATOM 687 C C . SER A 1 85 ? 5.324 9.892 -10.799 1.00 50.53 85 SER A C 1
ATOM 689 O O . SER A 1 85 ? 6.117 10.384 -10.005 1.00 50.53 85 SER A O 1
ATOM 691 N N . SER A 1 86 ? 4.169 9.334 -10.443 1.00 56.84 86 SER A N 1
ATOM 692 C CA . SER A 1 86 ? 3.622 9.198 -9.088 1.00 56.84 86 SER A CA 1
ATOM 693 C C . SER A 1 86 ? 4.657 9.221 -7.957 1.00 56.84 86 SER A C 1
ATOM 695 O O . SER A 1 86 ? 5.474 8.305 -7.861 1.00 56.84 86 SER A O 1
ATOM 697 N N . ARG A 1 87 ? 4.587 10.223 -7.069 1.00 68.12 87 ARG A N 1
ATOM 698 C CA . ARG A 1 87 ? 5.379 10.231 -5.829 1.00 68.12 87 ARG A CA 1
ATOM 699 C C . ARG A 1 87 ? 5.005 8.991 -5.017 1.00 68.12 87 ARG A C 1
ATOM 701 O O . ARG A 1 87 ? 3.826 8.757 -4.775 1.00 68.12 87 ARG A O 1
ATOM 708 N N . GLY A 1 88 ? 5.994 8.195 -4.621 1.00 71.94 88 GLY A N 1
ATOM 709 C CA . GLY A 1 88 ? 5.778 7.072 -3.710 1.00 71.94 88 GLY A CA 1
ATOM 710 C C . GLY A 1 88 ? 5.436 7.578 -2.312 1.00 71.94 88 GLY A C 1
ATOM 711 O O . GLY A 1 88 ? 5.918 8.633 -1.882 1.00 71.94 88 GLY A O 1
ATOM 712 N N . MET A 1 89 ? 4.587 6.852 -1.588 1.00 81.38 89 MET A N 1
ATOM 713 C CA . MET A 1 89 ? 4.279 7.239 -0.220 1.00 81.38 89 MET A CA 1
ATOM 714 C C . MET A 1 89 ? 5.464 6.937 0.710 1.00 81.38 89 MET A C 1
ATOM 716 O O . MET A 1 89 ? 6.050 5.860 0.684 1.00 81.38 89 MET A O 1
ATOM 720 N N . THR A 1 90 ? 5.850 7.921 1.520 1.00 87.06 90 THR A N 1
ATOM 721 C CA . THR A 1 90 ? 7.037 7.827 2.381 1.00 87.06 90 THR A CA 1
ATOM 722 C C . THR A 1 90 ? 6.708 7.220 3.745 1.00 87.06 90 THR A C 1
ATOM 724 O O . THR A 1 90 ? 5.554 7.218 4.183 1.00 87.06 90 THR A O 1
ATOM 727 N N . ALA A 1 91 ? 7.742 6.802 4.483 1.00 87.69 91 ALA A N 1
ATOM 728 C CA . ALA A 1 91 ? 7.625 6.442 5.897 1.00 87.69 91 ALA A CA 1
ATOM 729 C C . ALA A 1 91 ? 6.923 7.536 6.728 1.00 87.69 91 ALA A C 1
ATOM 731 O O . ALA A 1 91 ? 6.082 7.246 7.577 1.00 87.69 91 ALA A O 1
ATOM 732 N N . TYR A 1 92 ? 7.223 8.806 6.453 1.00 90.31 92 TYR A N 1
ATOM 733 C CA . TYR A 1 92 ? 6.594 9.943 7.123 1.00 90.31 92 TYR A CA 1
ATOM 734 C C . TYR A 1 92 ? 5.081 10.011 6.861 1.00 90.31 92 TYR A C 1
ATOM 736 O O . TYR A 1 92 ? 4.292 10.156 7.798 1.00 90.31 92 TYR A O 1
ATOM 744 N N . ASN A 1 93 ? 4.668 9.823 5.606 1.00 89.25 93 ASN A N 1
ATOM 745 C CA . ASN A 1 93 ? 3.257 9.819 5.217 1.00 89.25 93 ASN A CA 1
ATOM 746 C C . ASN A 1 93 ? 2.506 8.647 5.868 1.00 89.25 93 ASN A C 1
ATOM 748 O O . ASN A 1 93 ? 1.402 8.830 6.378 1.00 89.25 93 ASN A O 1
ATOM 752 N N . MET A 1 94 ? 3.136 7.469 5.932 1.00 89.81 94 MET A N 1
ATOM 753 C CA . MET A 1 94 ? 2.587 6.288 6.609 1.00 89.81 94 MET A CA 1
ATOM 754 C C . MET A 1 94 ? 2.334 6.525 8.101 1.00 89.81 94 MET A C 1
ATOM 756 O O . MET A 1 94 ? 1.256 6.193 8.601 1.00 89.81 94 MET A O 1
ATOM 760 N N . ARG A 1 95 ? 3.291 7.144 8.809 1.00 92.56 95 ARG A N 1
ATOM 761 C CA . ARG A 1 95 ? 3.129 7.499 10.230 1.00 92.56 95 ARG A CA 1
ATOM 762 C C . ARG A 1 95 ? 1.962 8.458 10.438 1.00 92.56 95 ARG A C 1
ATOM 764 O O . ARG A 1 95 ? 1.135 8.233 11.319 1.00 92.56 95 ARG A O 1
ATOM 771 N N . LYS A 1 96 ? 1.851 9.493 9.599 1.00 92.94 96 LYS A N 1
ATOM 772 C CA . LYS A 1 96 ? 0.725 10.439 9.649 1.00 92.94 96 LYS A CA 1
ATOM 773 C C . LYS A 1 96 ? -0.618 9.756 9.407 1.00 92.94 96 LYS A C 1
ATOM 775 O O . LYS A 1 96 ? -1.566 10.012 10.149 1.00 92.94 96 LYS A O 1
ATOM 780 N N . LEU A 1 97 ? -0.692 8.880 8.404 1.00 90.75 97 LEU A N 1
ATOM 781 C CA . LEU A 1 97 ? -1.914 8.153 8.064 1.00 90.75 97 LEU A CA 1
ATOM 782 C C . LEU A 1 97 ? -2.380 7.279 9.236 1.00 90.75 97 LEU A C 1
ATOM 784 O O . LEU A 1 97 ? -3.558 7.306 9.609 1.00 90.75 97 LEU A O 1
ATOM 788 N N . ARG A 1 98 ? -1.444 6.562 9.870 1.00 91.69 98 ARG A N 1
ATOM 789 C CA . ARG A 1 98 ? -1.725 5.789 11.082 1.00 91.69 98 ARG A CA 1
ATOM 790 C C . ARG A 1 98 ? -2.194 6.686 12.222 1.00 91.69 98 ARG A C 1
ATOM 792 O O . ARG A 1 98 ? -3.224 6.394 12.823 1.00 91.69 98 ARG A O 1
ATOM 799 N N . ALA A 1 99 ? -1.466 7.765 12.510 1.00 92.88 99 ALA A N 1
ATOM 800 C CA . ALA A 1 99 ? -1.794 8.678 13.602 1.00 92.88 99 ALA A CA 1
ATOM 801 C C . ALA A 1 99 ? -3.222 9.228 13.463 1.00 92.88 99 ALA A C 1
ATOM 803 O O . ALA A 1 99 ? -3.997 9.147 14.415 1.00 92.88 99 ALA A O 1
ATOM 804 N N . LYS A 1 100 ? -3.606 9.677 12.260 1.00 92.00 100 LYS A N 1
ATOM 805 C CA . LYS A 1 100 ? -4.968 10.154 11.973 1.00 92.00 100 LYS A CA 1
ATOM 806 C C . LYS A 1 100 ? -6.030 9.071 12.107 1.00 92.00 100 LYS A C 1
ATOM 808 O O . LYS A 1 100 ? -7.086 9.314 12.689 1.00 92.00 100 LYS A O 1
ATOM 813 N N . THR A 1 101 ? -5.731 7.856 11.657 1.00 90.69 101 THR A N 1
ATOM 814 C CA . THR A 1 101 ? -6.640 6.713 11.813 1.00 90.69 101 THR A CA 1
ATOM 815 C C . THR A 1 101 ? -6.869 6.376 13.291 1.00 90.69 101 THR A C 1
ATOM 817 O O . THR A 1 101 ? -8.011 6.222 13.726 1.00 90.69 101 THR A O 1
ATOM 820 N N . VAL A 1 102 ? -5.800 6.312 14.090 1.00 90.00 102 VAL A N 1
ATOM 821 C CA . VAL A 1 102 ? -5.875 6.022 15.531 1.00 90.00 102 VAL A CA 1
ATOM 822 C C . VAL A 1 102 ? -6.607 7.135 16.285 1.00 90.00 102 VAL A C 1
ATOM 824 O O . VAL A 1 102 ? -7.493 6.835 17.088 1.00 90.00 102 VAL A O 1
ATOM 827 N N . GLU A 1 103 ? -6.293 8.401 15.997 1.00 91.19 103 GLU A N 1
ATOM 828 C CA . GLU A 1 103 ? -6.967 9.581 16.560 1.00 91.19 103 GLU A CA 1
ATOM 829 C C . GLU A 1 103 ? -8.483 9.512 16.312 1.00 91.19 103 GLU A C 1
ATOM 831 O O . GLU A 1 103 ? -9.289 9.640 17.241 1.00 91.19 103 GLU A O 1
ATOM 836 N N . TYR A 1 104 ? -8.879 9.219 15.071 1.00 88.94 104 TYR A N 1
ATOM 837 C CA . TYR A 1 104 ? -10.280 9.091 14.685 1.00 88.94 104 TYR A CA 1
ATOM 838 C C . TYR A 1 104 ? -10.990 7.950 15.436 1.00 88.94 104 TYR A C 1
ATOM 840 O O . TYR A 1 104 ? -12.086 8.144 15.975 1.00 88.94 104 TYR A O 1
ATOM 848 N N . ILE A 1 105 ? -10.361 6.772 15.538 1.00 87.12 105 ILE A N 1
ATOM 849 C CA . ILE A 1 105 ? -10.913 5.619 16.273 1.00 87.12 105 ILE A CA 1
ATOM 850 C C . ILE A 1 105 ? -11.125 5.965 17.748 1.00 87.12 105 ILE A C 1
ATOM 852 O O . ILE A 1 105 ? -12.182 5.666 18.311 1.00 87.12 105 ILE A O 1
ATOM 856 N N . GLN A 1 106 ? -10.145 6.611 18.381 1.00 87.81 106 GLN A N 1
ATOM 857 C CA . GLN A 1 106 ? -10.248 7.029 19.780 1.00 87.81 106 GLN A CA 1
ATOM 858 C C . GLN A 1 106 ? -11.369 8.054 19.982 1.00 87.81 106 GLN A C 1
ATOM 860 O O . GLN A 1 106 ? -12.147 7.929 20.932 1.00 87.81 106 GLN A O 1
ATOM 865 N N . LYS A 1 107 ? -11.504 9.025 19.070 1.00 86.50 107 LYS A N 1
ATOM 866 C CA . LYS A 1 107 ? -12.580 10.025 19.104 1.00 86.50 107 LYS A CA 1
ATOM 867 C C . LYS A 1 107 ? -13.961 9.373 18.999 1.00 86.50 107 LYS A C 1
ATOM 869 O O . LYS A 1 107 ? -14.837 9.682 19.806 1.00 86.50 107 LYS A O 1
ATOM 874 N N . LYS A 1 108 ? -14.154 8.431 18.068 1.00 81.88 108 LYS A N 1
ATOM 875 C CA . LYS A 1 108 ? -15.431 7.707 17.918 1.00 81.88 108 LYS A CA 1
ATOM 876 C C . LYS A 1 108 ? -15.753 6.822 19.126 1.00 81.88 108 LYS A C 1
ATOM 878 O O . LYS A 1 108 ? -16.908 6.804 19.543 1.00 81.88 108 LYS A O 1
ATOM 883 N N . LYS A 1 109 ? -14.754 6.158 19.727 1.00 80.06 109 LYS A N 1
ATOM 884 C CA . LYS A 1 109 ? -14.938 5.390 20.975 1.00 80.06 109 LYS A CA 1
ATOM 885 C C . LYS A 1 109 ? -15.404 6.276 22.132 1.00 80.06 109 LYS A C 1
ATOM 887 O O . LYS A 1 109 ? -16.351 5.916 22.817 1.00 80.06 109 LYS A O 1
ATOM 892 N N . LYS A 1 110 ? -14.775 7.442 22.328 1.00 77.38 110 LYS A N 1
ATOM 893 C CA . LYS A 1 110 ? -15.146 8.386 23.400 1.00 77.38 110 LYS A CA 1
ATOM 894 C C . LYS A 1 110 ? -16.540 8.981 23.210 1.00 77.38 110 LYS A C 1
ATOM 896 O O . LYS A 1 110 ? -17.234 9.228 24.186 1.00 77.38 110 LYS A O 1
ATOM 901 N N . ALA A 1 111 ? -16.941 9.220 21.965 1.00 70.94 111 ALA A N 1
ATOM 902 C CA . ALA A 1 111 ? -18.188 9.911 21.678 1.00 70.94 111 ALA A CA 1
ATOM 903 C C . ALA A 1 111 ? -19.449 9.032 21.791 1.00 70.94 111 ALA A C 1
ATOM 905 O O . ALA A 1 111 ? -20.541 9.572 21.663 1.00 70.94 111 ALA A O 1
ATOM 906 N N . ASN A 1 112 ? -19.340 7.703 21.970 1.00 61.38 112 ASN A N 1
ATOM 907 C CA . ASN A 1 112 ? -20.476 6.758 21.913 1.00 61.38 112 ASN A CA 1
ATOM 908 C C . ASN A 1 112 ? -21.401 6.951 20.685 1.00 61.38 112 ASN A C 1
ATOM 910 O O . ASN A 1 112 ? -22.539 6.482 20.664 1.00 61.38 112 ASN A O 1
ATOM 914 N N . LEU A 1 113 ? -20.914 7.630 19.639 1.00 56.69 113 LEU A N 1
ATOM 915 C CA . LEU A 1 113 ? -21.674 7.990 18.449 1.00 56.69 113 LEU A CA 1
ATOM 916 C C . LEU A 1 113 ? -21.835 6.744 17.579 1.00 56.69 113 LEU A C 1
ATOM 918 O O . LEU A 1 113 ? -21.064 6.509 16.644 1.00 56.69 113 LEU A O 1
ATOM 922 N N . LYS A 1 114 ? -22.851 5.935 17.886 1.00 52.59 114 LYS A N 1
ATOM 923 C CA . LYS A 1 114 ? -23.378 4.951 16.942 1.00 52.59 114 LYS A CA 1
ATOM 924 C C . LYS A 1 114 ? -23.926 5.706 15.730 1.00 52.59 114 LYS A C 1
ATOM 926 O O . LYS A 1 114 ? -24.919 6.414 15.821 1.00 52.59 114 LYS A O 1
ATOM 931 N N . GLY A 1 115 ? -23.268 5.540 14.589 1.00 53.09 115 GLY A N 1
ATOM 932 C CA . GLY A 1 115 ? -23.914 5.653 13.281 1.00 53.09 115 GLY A CA 1
ATOM 933 C C . GLY A 1 115 ? -24.166 7.046 12.704 1.00 53.09 115 GLY A C 1
ATOM 934 O O . GLY A 1 115 ? -24.506 7.110 11.528 1.00 53.09 115 GLY A O 1
ATOM 935 N N . CYS A 1 116 ? -23.955 8.151 13.426 1.00 45.66 116 CYS A N 1
ATOM 936 C CA . CYS A 1 116 ? -24.031 9.465 12.781 1.00 45.66 116 CYS A CA 1
ATOM 937 C C . CYS A 1 116 ? -22.714 9.734 12.031 1.00 45.66 116 CYS A C 1
ATOM 939 O O . CYS A 1 116 ? -21.686 10.077 12.635 1.00 45.66 116 CYS A O 1
ATOM 941 N N . LEU A 1 117 ? -22.717 9.475 10.719 1.00 55.00 117 LEU A N 1
ATOM 942 C CA . LEU A 1 117 ? -21.727 10.067 9.828 1.00 55.00 117 LEU A CA 1
ATOM 943 C C . LEU A 1 117 ? -22.045 11.546 9.741 1.00 55.00 117 LEU A C 1
ATOM 945 O O . LEU A 1 117 ? -23.107 11.939 9.267 1.00 55.00 117 LEU A O 1
ATOM 949 N N . ASP A 1 118 ? -21.110 12.343 10.233 1.00 57.44 118 ASP A N 1
ATOM 950 C CA . ASP A 1 118 ? -21.092 13.758 9.928 1.00 57.44 118 ASP A CA 1
ATOM 951 C C . ASP A 1 118 ? -20.990 13.887 8.402 1.00 57.44 118 ASP A C 1
ATOM 953 O O . ASP A 1 118 ? -20.223 13.143 7.786 1.00 57.44 118 ASP A O 1
ATOM 957 N N . SER A 1 119 ? -21.756 14.778 7.768 1.00 56.31 119 SER A N 1
ATOM 958 C CA . SER A 1 119 ? -21.801 14.853 6.290 1.00 56.31 119 SER A CA 1
ATOM 959 C C . SER A 1 119 ? -20.438 15.179 5.650 1.00 56.31 119 SER A C 1
ATOM 961 O O . SER A 1 119 ? -20.243 14.981 4.455 1.00 56.31 119 SER A O 1
ATOM 963 N N . SER A 1 120 ? -19.488 15.641 6.470 1.00 64.06 120 SER A N 1
ATOM 964 C CA . SER A 1 120 ? -18.100 15.962 6.128 1.00 64.06 120 SER A CA 1
ATOM 965 C C . SER A 1 120 ? -17.131 14.767 6.242 1.00 64.06 120 SER A C 1
ATOM 967 O O . SER A 1 120 ? -15.971 14.854 5.841 1.00 64.06 120 SER A O 1
ATOM 969 N N . ASP A 1 121 ? -17.563 13.636 6.806 1.00 76.88 121 ASP A N 1
ATOM 970 C CA . ASP A 1 121 ? -16.679 12.498 7.063 1.00 76.88 121 ASP A CA 1
ATOM 971 C C . ASP A 1 121 ? -16.544 11.592 5.833 1.00 76.88 121 ASP A C 1
ATOM 973 O O . ASP A 1 121 ? -17.433 10.804 5.509 1.00 76.88 121 ASP A O 1
ATOM 977 N N . TRP A 1 122 ? -15.395 11.690 5.159 1.00 80.88 122 TRP A N 1
ATOM 978 C CA . TRP A 1 122 ? -15.095 10.941 3.934 1.00 80.88 122 TRP A CA 1
ATOM 979 C C . TRP A 1 122 ? -14.996 9.421 4.149 1.00 80.88 122 TRP A C 1
ATOM 981 O O . TRP A 1 122 ? -15.109 8.647 3.199 1.00 80.88 122 TRP A O 1
ATOM 991 N N . GLY A 1 123 ? -14.800 8.962 5.390 1.00 77.94 123 GLY A N 1
ATOM 992 C CA . GLY A 1 123 ? -14.660 7.540 5.677 1.00 77.94 123 GLY A CA 1
ATOM 993 C C . GLY A 1 123 ? -14.803 7.206 7.156 1.00 77.94 123 GLY A C 1
ATOM 994 O O . GLY A 1 123 ? -14.169 7.814 8.011 1.00 77.94 123 GLY A O 1
ATOM 995 N N . GLY A 1 124 ? -15.604 6.185 7.466 1.00 85.38 124 GLY A N 1
ATOM 996 C CA . GLY A 1 124 ? -15.713 5.644 8.822 1.00 85.38 124 GLY A CA 1
ATOM 997 C C . GLY A 1 124 ? -14.466 4.872 9.280 1.00 85.38 124 GLY A C 1
ATOM 998 O O . GLY A 1 124 ? -13.463 4.770 8.571 1.00 85.38 124 GLY A O 1
ATOM 999 N N . VAL A 1 125 ? -14.549 4.269 10.472 1.00 87.50 125 VAL A N 1
ATOM 1000 C CA . VAL A 1 125 ? -13.443 3.513 11.096 1.00 87.50 125 VAL A CA 1
ATOM 1001 C C . VAL A 1 125 ? -12.886 2.416 10.183 1.00 87.50 125 VAL A C 1
ATOM 1003 O O . VAL A 1 125 ? -11.671 2.328 10.016 1.00 87.50 125 VAL A O 1
ATOM 1006 N N . LEU A 1 126 ? -13.751 1.595 9.580 1.00 88.88 126 LEU A N 1
ATOM 1007 C CA . LEU A 1 126 ? -13.326 0.503 8.702 1.00 88.88 126 LEU A CA 1
ATOM 1008 C C . LEU A 1 126 ? -12.654 1.048 7.450 1.00 88.88 126 LEU A C 1
ATOM 1010 O O . LEU A 1 126 ? -11.618 0.533 7.061 1.00 88.88 126 LEU A O 1
ATOM 1014 N N . LYS A 1 127 ? -13.198 2.107 6.841 1.00 88.62 127 LYS A N 1
ATOM 1015 C CA . LYS A 1 127 ? -12.646 2.677 5.604 1.00 88.62 127 LYS A CA 1
ATOM 1016 C C . LYS A 1 127 ? -11.233 3.236 5.813 1.00 88.62 127 LYS A C 1
ATOM 1018 O O . LYS A 1 127 ? -10.357 3.029 4.974 1.00 88.62 127 LYS A O 1
ATOM 1023 N N . ARG A 1 128 ? -10.995 3.898 6.947 1.00 90.06 128 ARG A N 1
ATOM 1024 C CA . ARG A 1 128 ? -9.672 4.425 7.324 1.00 90.06 128 ARG A CA 1
ATOM 1025 C C . ARG A 1 128 ? -8.685 3.306 7.650 1.00 90.06 128 ARG A C 1
ATOM 1027 O O . ARG A 1 128 ? -7.554 3.337 7.171 1.00 90.06 128 ARG A O 1
ATOM 1034 N N . MET A 1 129 ? -9.131 2.294 8.399 1.00 90.88 129 MET A N 1
ATOM 1035 C CA . MET A 1 129 ? -8.326 1.101 8.678 1.00 90.88 129 MET A CA 1
ATOM 1036 C C . MET A 1 129 ? -7.968 0.343 7.396 1.00 90.88 129 MET A C 1
ATOM 1038 O O . MET A 1 129 ? -6.796 0.055 7.197 1.00 90.88 129 MET A O 1
ATOM 1042 N N . GLU A 1 130 ? -8.929 0.115 6.496 1.00 91.00 130 GLU A N 1
ATOM 1043 C CA . GLU A 1 130 ? -8.731 -0.490 5.168 1.00 91.00 130 GLU A CA 1
ATOM 1044 C C . GLU A 1 130 ? -7.623 0.242 4.402 1.00 91.00 130 GLU A C 1
ATOM 1046 O O . GLU A 1 130 ? -6.677 -0.382 3.920 1.00 91.00 130 GLU A O 1
ATOM 1051 N N . HIS A 1 131 ? -7.683 1.578 4.351 1.00 90.00 131 HIS A N 1
ATOM 1052 C CA . HIS A 1 131 ? -6.658 2.376 3.681 1.00 90.00 131 HIS A CA 1
ATOM 1053 C C . HIS A 1 131 ? -5.299 2.228 4.350 1.00 90.00 131 HIS A C 1
ATOM 1055 O O . HIS A 1 131 ? -4.316 1.974 3.655 1.00 90.00 131 HIS A O 1
ATOM 1061 N N . TRP A 1 132 ? -5.205 2.370 5.671 1.00 91.62 132 TRP A N 1
ATOM 1062 C CA . TRP A 1 132 ? -3.926 2.205 6.358 1.00 91.62 132 TRP A CA 1
ATOM 1063 C C . TRP A 1 132 ? -3.332 0.807 6.123 1.00 91.62 132 TRP A C 1
ATOM 1065 O O . TRP A 1 132 ? -2.153 0.707 5.780 1.00 91.62 132 TRP A O 1
ATOM 1075 N N . THR A 1 133 ? -4.148 -0.247 6.202 1.00 92.50 133 THR A N 1
ATOM 1076 C CA . THR A 1 133 ? -3.735 -1.637 5.968 1.00 92.50 133 THR A CA 1
ATOM 1077 C C . THR A 1 133 ? -3.236 -1.856 4.543 1.00 92.50 133 THR A C 1
ATOM 1079 O O . THR A 1 133 ? -2.119 -2.346 4.369 1.00 92.50 133 THR A O 1
ATOM 1082 N N . ILE A 1 134 ? -3.991 -1.427 3.524 1.00 91.69 134 ILE A N 1
ATOM 1083 C CA . ILE A 1 134 ? -3.568 -1.523 2.115 1.00 91.69 134 ILE A CA 1
ATOM 1084 C C . ILE A 1 134 ? -2.216 -0.851 1.915 1.00 91.69 134 ILE A C 1
ATOM 1086 O O . ILE A 1 134 ? -1.307 -1.411 1.297 1.00 91.69 134 ILE A O 1
ATOM 1090 N N . ASN A 1 135 ? -2.094 0.364 2.439 1.00 90.25 135 ASN A N 1
ATOM 1091 C CA . ASN A 1 135 ? -0.908 1.171 2.259 1.00 90.25 135 ASN A CA 1
ATOM 1092 C C . ASN A 1 135 ? 0.307 0.566 2.965 1.00 90.25 135 ASN A C 1
ATOM 1094 O O . ASN A 1 135 ? 1.397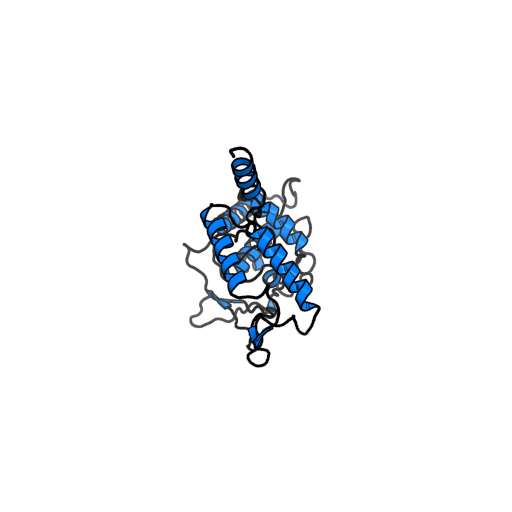 0.536 2.399 1.00 90.25 135 ASN A O 1
ATOM 1098 N N . LEU A 1 136 ? 0.121 0.030 4.171 1.00 92.31 136 LEU A N 1
ATOM 1099 C CA . LEU A 1 136 ? 1.207 -0.568 4.933 1.00 92.31 136 LEU A CA 1
ATOM 1100 C C . LEU A 1 136 ? 1.696 -1.874 4.310 1.00 92.31 136 LEU A C 1
ATOM 1102 O O . LEU A 1 136 ? 2.906 -2.061 4.190 1.00 92.31 136 LEU A O 1
ATOM 1106 N N . ILE A 1 137 ? 0.780 -2.751 3.890 1.00 91.25 137 ILE A N 1
ATOM 1107 C CA . ILE A 1 137 ? 1.139 -4.002 3.210 1.00 91.25 137 ILE A CA 1
ATOM 1108 C C . ILE A 1 137 ? 1.860 -3.678 1.903 1.00 91.25 137 ILE A C 1
ATOM 1110 O O . ILE A 1 137 ? 2.927 -4.230 1.649 1.00 91.25 137 ILE A O 1
ATOM 1114 N N . SER A 1 138 ? 1.335 -2.735 1.114 1.00 88.69 138 SER A N 1
ATOM 1115 C CA . SER A 1 138 ? 1.980 -2.305 -0.133 1.00 88.69 138 SER A CA 1
ATOM 1116 C C . SER A 1 138 ? 3.402 -1.787 0.123 1.00 88.69 138 SER A C 1
ATOM 1118 O O . SER A 1 138 ? 4.335 -2.222 -0.546 1.00 88.69 138 SER A O 1
ATOM 1120 N N . TYR A 1 139 ? 3.583 -0.929 1.135 1.00 88.06 139 TYR A N 1
ATOM 1121 C CA . TYR A 1 139 ? 4.885 -0.366 1.508 1.00 88.06 139 TYR A CA 1
ATOM 1122 C C . TYR A 1 139 ? 5.881 -1.421 2.002 1.00 88.06 139 TYR A C 1
ATOM 1124 O O . TYR A 1 139 ? 7.044 -1.412 1.611 1.00 88.06 139 TYR A O 1
ATOM 1132 N N . ARG A 1 140 ? 5.448 -2.329 2.884 1.00 88.88 140 ARG A N 1
ATOM 1133 C CA . ARG A 1 140 ? 6.338 -3.305 3.534 1.00 88.88 140 ARG A CA 1
ATOM 1134 C C . ARG A 1 140 ? 6.639 -4.516 2.664 1.00 88.88 140 ARG A C 1
ATOM 1136 O O . ARG A 1 140 ? 7.736 -5.055 2.778 1.00 88.88 140 ARG A O 1
ATOM 1143 N N . CYS A 1 141 ? 5.691 -4.927 1.826 1.00 84.81 141 CYS A N 1
ATOM 1144 C CA . CYS A 1 141 ? 5.826 -6.084 0.938 1.00 84.81 141 CYS A CA 1
ATOM 1145 C C . CYS A 1 141 ? 6.298 -5.695 -0.467 1.00 84.81 141 CYS A C 1
ATOM 1147 O O . CYS A 1 141 ? 6.456 -6.573 -1.310 1.00 84.81 141 CYS A O 1
ATOM 1149 N N . LEU A 1 142 ? 6.463 -4.393 -0.742 1.00 83.62 142 LEU A N 1
ATOM 1150 C CA . LEU A 1 142 ? 6.728 -3.850 -2.081 1.00 83.62 142 LEU A CA 1
ATOM 1151 C C . LEU A 1 142 ? 5.707 -4.350 -3.120 1.00 83.62 142 LEU A C 1
ATOM 1153 O O . LEU A 1 142 ? 6.016 -4.592 -4.288 1.00 83.62 142 LEU A O 1
ATOM 1157 N N . LEU A 1 143 ? 4.460 -4.526 -2.675 1.00 82.94 143 LEU A N 1
ATOM 1158 C CA . LEU A 1 143 ? 3.361 -4.979 -3.512 1.00 82.94 143 LEU A CA 1
ATOM 1159 C C . LEU A 1 143 ? 2.638 -3.782 -4.115 1.00 82.94 143 LEU A C 1
ATOM 1161 O O . LEU A 1 143 ? 2.381 -2.771 -3.461 1.00 82.94 143 LEU A O 1
ATOM 1165 N N . ARG A 1 144 ? 2.224 -3.926 -5.375 1.00 81.62 144 ARG A N 1
ATOM 1166 C CA . ARG A 1 144 ? 1.298 -2.971 -5.986 1.00 81.62 144 ARG A CA 1
ATOM 1167 C C . ARG A 1 144 ? -0.034 -3.034 -5.251 1.00 81.62 144 ARG A C 1
ATOM 1169 O O . ARG A 1 144 ? -0.529 -4.120 -4.964 1.00 81.62 144 ARG A O 1
ATOM 1176 N N . THR A 1 145 ? -0.674 -1.885 -5.065 1.00 82.44 145 THR A N 1
ATOM 1177 C CA . THR A 1 145 ? -1.979 -1.780 -4.395 1.00 82.44 145 THR A CA 1
ATOM 1178 C C . THR A 1 145 ? -3.041 -2.709 -4.993 1.00 82.44 145 THR A C 1
ATOM 1180 O O . THR A 1 145 ? -3.825 -3.280 -4.248 1.00 82.44 145 THR A O 1
ATOM 1183 N N . CYS A 1 146 ? -3.053 -2.918 -6.318 1.00 80.88 146 CYS A N 1
ATOM 1184 C CA . CYS A 1 146 ? -3.978 -3.871 -6.944 1.00 80.88 146 CYS A CA 1
ATOM 1185 C C . CYS A 1 146 ? -3.770 -5.303 -6.439 1.00 80.88 146 CYS A C 1
ATOM 1187 O O . CYS A 1 146 ? -4.741 -5.989 -6.164 1.00 80.88 146 CYS A O 1
ATOM 1189 N N . ASN A 1 147 ? -2.519 -5.718 -6.237 1.00 84.56 147 ASN A N 1
ATOM 1190 C CA . ASN A 1 147 ? -2.205 -7.054 -5.744 1.00 84.56 147 ASN A CA 1
ATOM 1191 C C . ASN A 1 147 ? -2.594 -7.199 -4.269 1.00 84.56 147 ASN A C 1
ATOM 1193 O O . ASN A 1 147 ? -3.024 -8.267 -3.860 1.00 84.56 147 ASN A O 1
ATOM 1197 N N . VAL A 1 148 ? -2.458 -6.126 -3.480 1.00 88.25 148 VAL A N 1
ATOM 1198 C CA . VAL A 1 148 ? -2.856 -6.118 -2.064 1.00 88.25 148 VAL A CA 1
ATOM 1199 C C . VAL A 1 148 ? -4.370 -6.228 -1.906 1.00 88.25 148 VAL A C 1
ATOM 1201 O O . VAL A 1 148 ? -4.840 -6.968 -1.051 1.00 88.25 148 VAL A O 1
ATOM 1204 N N . VAL A 1 149 ? -5.138 -5.521 -2.737 1.00 88.19 149 VAL A N 1
ATOM 1205 C CA . VAL A 1 149 ? -6.610 -5.594 -2.729 1.00 88.19 149 VAL A CA 1
ATOM 1206 C C . VAL A 1 149 ? -7.118 -6.983 -3.139 1.00 88.19 149 VAL A C 1
ATOM 1208 O O . VAL A 1 149 ? -8.177 -7.403 -2.683 1.00 88.19 149 VAL A O 1
ATOM 1211 N N . ASP A 1 150 ? -6.351 -7.708 -3.954 1.00 87.62 150 ASP A N 1
ATOM 1212 C CA . ASP A 1 150 ? -6.683 -9.064 -4.398 1.00 87.62 150 ASP A CA 1
ATOM 1213 C C . ASP A 1 150 ? -6.320 -10.171 -3.391 1.00 87.62 150 ASP A C 1
ATOM 1215 O O . ASP A 1 150 ? -6.622 -11.341 -3.667 1.00 87.62 150 ASP A O 1
ATOM 1219 N N . LEU A 1 151 ? -5.685 -9.820 -2.261 1.00 90.12 151 LEU A N 1
ATOM 1220 C CA . LEU A 1 151 ? -5.355 -10.760 -1.190 1.00 90.12 151 LEU A CA 1
ATOM 1221 C C . LEU A 1 151 ? -6.625 -11.304 -0.536 1.00 90.12 151 LEU A C 1
ATOM 1223 O O . LEU A 1 151 ? -7.588 -10.582 -0.263 1.00 90.12 151 LEU A O 1
ATOM 1227 N N . THR A 1 152 ? -6.586 -12.588 -0.233 1.00 91.00 152 THR A N 1
ATOM 1228 C CA . THR A 1 152 ? -7.597 -13.334 0.506 1.00 91.00 152 THR A CA 1
ATOM 1229 C C . THR A 1 152 ? -7.082 -13.690 1.894 1.00 91.00 152 THR A C 1
ATOM 1231 O O . THR A 1 152 ? -5.893 -13.570 2.183 1.00 91.00 152 THR A O 1
ATOM 1234 N N . VAL A 1 153 ? -7.979 -14.103 2.787 1.00 89.69 153 VAL A N 1
ATOM 1235 C CA . VAL A 1 153 ? -7.575 -14.605 4.109 1.00 89.69 153 VAL A CA 1
ATOM 1236 C C . VAL A 1 153 ? -6.715 -15.863 3.978 1.00 89.69 153 VAL A C 1
ATOM 1238 O O . VAL A 1 153 ? -5.797 -16.037 4.768 1.00 89.69 153 VAL A O 1
ATOM 1241 N N . ASP A 1 154 ? -6.957 -16.685 2.956 1.00 88.75 154 ASP A N 1
ATOM 1242 C CA . ASP A 1 154 ? -6.194 -17.913 2.697 1.00 88.75 154 ASP A CA 1
ATOM 1243 C C . ASP A 1 154 ? -4.762 -17.626 2.204 1.00 88.75 154 ASP A C 1
ATOM 1245 O O . ASP A 1 154 ? -3.889 -18.485 2.292 1.00 88.75 154 ASP A O 1
ATOM 1249 N N . ASP A 1 155 ? -4.497 -16.405 1.724 1.00 88.69 155 ASP A N 1
ATOM 1250 C CA . ASP A 1 155 ? -3.145 -15.940 1.388 1.00 88.69 155 ASP A CA 1
ATOM 1251 C C . ASP A 1 155 ? -2.326 -15.567 2.642 1.00 88.69 155 ASP A C 1
ATOM 1253 O O . ASP A 1 155 ? -1.128 -15.279 2.533 1.00 88.69 155 ASP A O 1
ATOM 1257 N N . LEU A 1 156 ? -2.957 -15.536 3.825 1.00 88.38 156 LEU A N 1
ATOM 1258 C CA . LEU A 1 156 ? -2.287 -15.317 5.103 1.00 88.38 156 LEU A CA 1
ATOM 1259 C C . LEU A 1 156 ? -1.890 -16.649 5.733 1.00 88.38 156 LEU A C 1
ATOM 1261 O O . LEU A 1 156 ? -2.720 -17.522 5.974 1.00 88.38 156 LEU A O 1
ATOM 1265 N N . ASP A 1 157 ? -0.614 -16.760 6.069 1.00 84.50 157 ASP A N 1
ATOM 1266 C CA . ASP A 1 157 ? -0.066 -17.881 6.809 1.00 84.50 157 ASP A CA 1
ATOM 1267 C C . ASP A 1 157 ? 0.153 -17.471 8.268 1.00 84.50 157 ASP A C 1
ATOM 1269 O O . ASP A 1 157 ? 0.904 -16.542 8.566 1.00 84.50 157 ASP A O 1
ATOM 1273 N N . PHE A 1 158 ? -0.524 -18.158 9.183 1.00 78.25 158 PHE A N 1
ATOM 1274 C CA . PHE A 1 158 ? -0.389 -17.956 10.629 1.00 78.25 158 PHE A CA 1
ATOM 1275 C C . PHE A 1 158 ? 0.470 -19.041 11.287 1.00 78.25 158 PHE A C 1
ATOM 1277 O O . PHE A 1 158 ? 0.464 -19.169 12.513 1.00 78.25 158 PHE A O 1
ATOM 1284 N N . THR A 1 159 ? 1.168 -19.856 10.493 1.00 70.25 159 THR A N 1
ATOM 1285 C CA . THR A 1 159 ? 1.995 -20.945 11.008 1.00 70.25 159 THR A CA 1
ATOM 1286 C C . THR A 1 159 ? 3.120 -20.374 11.878 1.00 70.25 159 THR A C 1
ATOM 1288 O O . THR A 1 159 ? 3.841 -19.475 11.435 1.00 70.25 159 THR A O 1
ATOM 1291 N N . PRO A 1 160 ? 3.298 -20.875 13.114 1.00 63.75 160 PRO A N 1
ATOM 1292 C CA . PRO A 1 160 ? 4.413 -20.469 13.954 1.00 63.75 160 PRO A CA 1
ATOM 1293 C C . PRO A 1 160 ? 5.724 -20.916 13.301 1.00 63.75 160 PRO A C 1
ATOM 1295 O O . PRO A 1 160 ? 5.988 -22.106 13.129 1.00 63.75 160 PRO A O 1
ATOM 1298 N N . LEU A 1 161 ? 6.545 -19.946 12.918 1.00 59.56 161 LEU A N 1
ATOM 1299 C CA . LEU A 1 161 ? 7.942 -20.159 12.565 1.00 59.56 161 LEU A CA 1
ATOM 1300 C C . LEU A 1 161 ? 8.750 -20.112 13.862 1.00 59.56 161 LEU A C 1
ATOM 1302 O O . LEU A 1 161 ? 8.549 -19.212 14.658 1.00 59.56 161 LEU A O 1
ATOM 1306 N N . PHE A 1 162 ? 9.581 -21.131 14.087 1.00 52.88 162 PHE A N 1
ATOM 1307 C CA . PHE A 1 162 ? 10.598 -21.264 15.142 1.00 52.88 162 PHE A CA 1
ATOM 1308 C C . PHE A 1 162 ? 10.585 -20.223 16.292 1.00 52.88 162 PHE A C 1
ATOM 1310 O O . PHE A 1 162 ? 10.923 -19.065 16.078 1.00 52.88 162 PHE A O 1
ATOM 1317 N N . ASN A 1 163 ? 10.369 -20.706 17.529 1.00 61.47 163 ASN A N 1
ATOM 1318 C CA . ASN A 1 163 ? 10.444 -19.988 18.824 1.00 61.47 163 ASN A CA 1
ATOM 1319 C C . ASN A 1 163 ? 9.152 -19.330 19.358 1.00 61.47 163 ASN A C 1
ATOM 1321 O O . ASN A 1 163 ? 9.243 -18.364 20.109 1.00 61.47 163 ASN A O 1
ATOM 1325 N N . ASP A 1 164 ? 7.960 -19.854 19.041 1.00 61.31 164 ASP A N 1
ATOM 1326 C CA . ASP A 1 164 ? 6.663 -19.382 19.585 1.00 61.31 164 ASP A CA 1
ATOM 1327 C C . ASP A 1 164 ? 6.340 -17.890 19.340 1.00 61.31 164 ASP A C 1
ATOM 1329 O O . ASP A 1 164 ? 5.373 -17.347 19.883 1.00 61.31 164 ASP A O 1
ATOM 1333 N N . GLU A 1 165 ? 7.105 -17.204 18.490 1.00 66.50 165 GLU A N 1
ATOM 1334 C CA . GLU A 1 165 ? 6.826 -15.825 18.119 1.00 66.50 165 GLU A CA 1
ATOM 1335 C C . GLU A 1 165 ? 5.622 -15.754 17.165 1.00 66.50 165 GLU A C 1
ATOM 1337 O O . GLU A 1 165 ? 5.406 -16.595 16.289 1.00 66.50 165 GLU A O 1
ATOM 1342 N N . THR A 1 166 ? 4.779 -14.732 17.349 1.00 68.88 166 THR A N 1
ATOM 1343 C CA . THR A 1 166 ? 3.623 -14.525 16.469 1.00 68.88 166 THR A CA 1
ATOM 1344 C C . THR A 1 166 ? 4.106 -13.988 15.126 1.00 68.88 166 THR A C 1
ATOM 1346 O O . THR A 1 166 ? 4.518 -12.829 15.012 1.00 68.88 166 THR A O 1
ATOM 1349 N N . HIS A 1 167 ? 4.005 -14.820 14.096 1.00 77.38 167 HIS A N 1
ATOM 1350 C CA . HIS A 1 167 ? 4.349 -14.468 12.726 1.00 77.38 167 HIS A CA 1
ATOM 1351 C C . HIS A 1 167 ? 3.107 -14.400 11.844 1.00 77.38 167 HIS A C 1
ATOM 1353 O O . HIS A 1 167 ? 2.109 -15.078 12.085 1.00 77.38 167 HIS A O 1
ATOM 1359 N N . ILE A 1 168 ? 3.178 -13.562 10.811 1.00 81.81 168 ILE A N 1
ATOM 1360 C CA . ILE A 1 168 ? 2.224 -13.599 9.703 1.00 81.81 168 ILE A CA 1
ATOM 1361 C C . ILE A 1 168 ? 3.017 -13.670 8.403 1.00 81.81 168 ILE A C 1
ATOM 1363 O O . ILE A 1 168 ? 3.756 -12.742 8.061 1.00 81.81 168 ILE A O 1
ATOM 1367 N N . GLY A 1 169 ? 2.857 -14.775 7.685 1.00 82.75 169 GLY A N 1
ATOM 1368 C CA . GLY A 1 169 ? 3.248 -14.908 6.292 1.00 82.75 169 GLY A CA 1
ATOM 1369 C C . GLY A 1 169 ? 2.186 -14.314 5.379 1.00 82.75 169 GLY A C 1
ATOM 1370 O O . GLY A 1 169 ? 0.992 -14.502 5.590 1.00 82.75 169 GLY A O 1
ATOM 1371 N N . ILE A 1 170 ? 2.614 -13.580 4.359 1.00 83.06 170 ILE A N 1
ATOM 1372 C CA . ILE A 1 170 ? 1.751 -13.133 3.267 1.00 83.06 170 ILE A CA 1
ATOM 1373 C C . ILE A 1 170 ? 2.252 -13.815 2.002 1.00 83.06 170 ILE A C 1
ATOM 1375 O O . ILE A 1 170 ? 3.391 -13.597 1.579 1.00 83.06 170 ILE A O 1
ATOM 1379 N N . THR A 1 171 ? 1.396 -14.625 1.391 1.00 81.56 171 THR A N 1
ATOM 1380 C CA . THR A 1 171 ? 1.693 -15.343 0.151 1.00 81.56 171 THR A CA 1
ATOM 1381 C C . THR A 1 171 ? 0.917 -14.699 -0.989 1.00 81.56 171 THR A C 1
ATOM 1383 O O . THR A 1 171 ? -0.257 -14.995 -1.180 1.00 81.56 171 THR A O 1
ATOM 1386 N N . PRO A 1 172 ? 1.518 -13.797 -1.781 1.00 71.25 172 PRO A N 1
ATOM 1387 C CA . PRO A 1 172 ? 0.805 -13.171 -2.885 1.00 71.25 172 PRO A CA 1
ATOM 1388 C C . PRO A 1 172 ? 0.667 -14.154 -4.064 1.00 71.25 172 PRO A C 1
ATOM 1390 O O . PRO A 1 172 ? 1.453 -14.111 -5.011 1.00 71.25 172 PRO A O 1
ATOM 1393 N N . VAL A 1 173 ? -0.354 -15.022 -4.035 1.00 64.38 173 VAL A N 1
ATOM 1394 C CA . VAL A 1 173 ? -0.582 -16.103 -5.024 1.00 64.38 173 VAL A CA 1
ATOM 1395 C C . VAL A 1 173 ? -0.795 -15.575 -6.458 1.00 64.38 173 VAL A C 1
ATOM 1397 O O . VAL A 1 173 ? -0.536 -16.261 -7.445 1.00 64.38 173 VAL A O 1
ATOM 1400 N N . LYS A 1 174 ? -1.240 -14.323 -6.612 1.00 63.06 174 LYS A N 1
ATOM 1401 C CA . LYS A 1 174 ? -1.646 -13.750 -7.912 1.00 63.06 174 LYS A CA 1
ATOM 1402 C C . LYS A 1 174 ? -0.605 -12.831 -8.564 1.00 63.06 174 LYS A C 1
ATOM 1404 O O . LYS A 1 174 ? -0.871 -12.256 -9.623 1.00 63.06 174 LYS A O 1
ATOM 1409 N N . CYS A 1 175 ? 0.590 -12.694 -7.987 1.00 57.06 175 CYS A N 1
ATOM 1410 C CA . CYS A 1 175 ? 1.674 -11.923 -8.599 1.00 57.06 175 CYS A CA 1
ATOM 1411 C C . CYS A 1 175 ? 2.238 -12.658 -9.830 1.00 57.06 175 CYS A C 1
ATOM 1413 O O . CYS A 1 175 ? 3.173 -13.447 -9.730 1.00 57.06 175 CYS A O 1
ATOM 1415 N N . LYS A 1 176 ? 1.685 -12.377 -11.020 1.00 51.56 176 LYS A N 1
ATOM 1416 C CA . LYS A 1 176 ? 2.201 -12.844 -12.324 1.00 51.56 176 LYS A CA 1
ATOM 1417 C C . LYS A 1 176 ? 3.540 -12.182 -12.691 1.00 51.56 176 LYS A C 1
ATOM 1419 O O . LYS A 1 176 ? 3.625 -11.460 -13.683 1.00 51.56 176 LYS A O 1
ATOM 1424 N N . THR A 1 177 ? 4.583 -12.384 -11.896 1.00 50.06 177 THR A N 1
ATOM 1425 C CA . THR A 1 177 ? 5.935 -11.893 -12.210 1.00 50.06 177 THR A CA 1
ATOM 1426 C C . THR A 1 177 ? 6.967 -12.996 -12.357 1.00 50.06 177 THR A C 1
ATOM 1428 O O . THR A 1 177 ? 8.024 -12.728 -12.920 1.00 50.06 177 THR A O 1
ATOM 1431 N N . HIS A 1 178 ? 6.679 -14.237 -11.957 1.00 45.53 178 HIS A N 1
ATOM 1432 C CA . HIS A 1 178 ? 7.627 -15.324 -12.171 1.00 45.53 178 HIS A CA 1
ATOM 1433 C C . HIS A 1 178 ? 7.326 -16.087 -13.460 1.00 45.53 178 HIS A C 1
ATOM 1435 O O . HIS A 1 178 ? 6.335 -16.803 -13.561 1.00 45.53 178 HIS A O 1
ATOM 1441 N N . GLN A 1 179 ? 8.219 -15.960 -14.442 1.00 49.81 179 GLN A N 1
ATOM 1442 C CA . GLN A 1 179 ? 8.207 -16.798 -15.642 1.00 49.81 179 GLN A CA 1
ATOM 1443 C C . GLN A 1 179 ? 8.671 -18.244 -15.352 1.00 49.81 179 GLN A C 1
ATOM 1445 O O . GLN A 1 179 ? 8.481 -19.098 -16.208 1.00 49.81 179 GLN A O 1
ATOM 1450 N N . VAL A 1 180 ? 9.268 -18.537 -14.177 1.00 45.88 180 VAL A N 1
ATOM 1451 C CA . VAL A 1 180 ? 9.921 -19.845 -13.898 1.00 45.88 180 VAL A CA 1
ATOM 1452 C C . VAL A 1 180 ? 9.916 -20.301 -12.412 1.00 45.88 180 VAL A C 1
ATOM 1454 O O . VAL A 1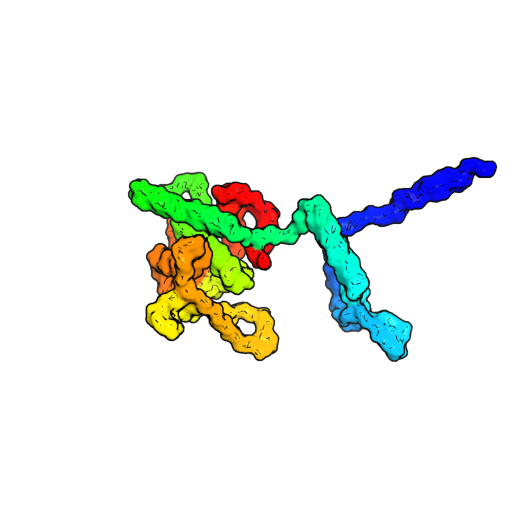 180 ? 10.574 -21.275 -12.084 1.00 45.88 180 VAL A O 1
ATOM 1457 N N . GLY A 1 181 ? 9.233 -19.654 -11.456 1.00 46.38 181 GLY A N 1
ATOM 1458 C CA . GLY A 1 181 ? 9.483 -19.947 -10.023 1.00 46.38 181 GLY A CA 1
ATOM 1459 C C . GLY A 1 181 ? 8.262 -19.878 -9.117 1.00 46.38 181 GLY A C 1
ATOM 1460 O O . GLY A 1 181 ? 7.444 -18.972 -9.240 1.00 46.38 181 GLY A O 1
ATOM 1461 N N . SER A 1 182 ? 8.165 -20.845 -8.205 1.00 54.06 182 SER A N 1
ATOM 1462 C CA . SER A 1 182 ? 7.209 -20.897 -7.096 1.00 54.06 182 SER A CA 1
ATOM 1463 C C . SER A 1 182 ? 7.152 -19.570 -6.335 1.00 54.06 182 SER A C 1
ATOM 1465 O O . SER A 1 182 ? 8.191 -19.002 -5.998 1.00 54.06 182 SER A O 1
ATOM 1467 N N . LEU A 1 183 ? 5.943 -19.090 -6.046 1.00 62.72 183 LEU A N 1
ATOM 1468 C CA . LEU A 1 183 ? 5.728 -17.890 -5.240 1.00 62.72 183 LEU A CA 1
ATOM 1469 C C . LEU A 1 183 ? 6.236 -18.132 -3.818 1.00 62.72 183 LEU A C 1
ATOM 1471 O O . LEU A 1 183 ? 5.884 -19.132 -3.199 1.00 62.72 183 LEU A O 1
ATOM 1475 N N . HIS A 1 184 ? 7.083 -17.231 -3.325 1.00 70.50 184 HIS A N 1
ATOM 1476 C CA . HIS A 1 184 ? 7.633 -17.311 -1.977 1.00 70.50 184 HIS A CA 1
ATOM 1477 C C . HIS A 1 184 ? 6.805 -16.444 -1.030 1.00 70.50 184 HIS A C 1
ATOM 1479 O O . HIS A 1 184 ? 6.513 -15.285 -1.339 1.00 70.50 184 HIS A O 1
ATOM 1485 N N . SER A 1 185 ? 6.429 -17.005 0.115 1.00 80.12 185 SER A N 1
ATOM 1486 C CA . SER A 1 185 ? 5.761 -16.273 1.187 1.00 80.12 185 SER A CA 1
ATOM 1487 C C . SER A 1 185 ? 6.722 -15.261 1.809 1.00 80.12 185 SER A C 1
ATOM 1489 O O . SER A 1 185 ? 7.902 -15.551 2.018 1.00 80.12 185 SER A O 1
ATOM 1491 N N . ILE A 1 186 ? 6.219 -14.064 2.105 1.00 82.94 186 ILE A N 1
ATOM 1492 C CA . ILE A 1 186 ? 6.966 -13.040 2.839 1.00 82.94 186 ILE A CA 1
ATOM 1493 C C . ILE A 1 186 ? 6.507 -13.097 4.290 1.00 82.94 186 ILE A C 1
ATOM 1495 O O . ILE A 1 186 ? 5.344 -12.820 4.580 1.00 82.94 186 ILE A O 1
ATOM 1499 N N . PHE A 1 187 ? 7.413 -13.448 5.196 1.00 83.25 187 PHE A N 1
ATOM 1500 C CA . PHE A 1 187 ? 7.109 -13.569 6.618 1.00 83.25 187 PHE A CA 1
ATOM 1501 C C . PHE A 1 187 ? 7.447 -12.288 7.374 1.00 83.25 187 PHE A C 1
ATOM 1503 O O . PHE A 1 187 ? 8.530 -11.720 7.219 1.00 83.25 187 PHE A O 1
ATOM 1510 N N . TYR A 1 188 ? 6.512 -11.849 8.214 1.00 86.00 188 TYR A N 1
ATOM 1511 C CA . TYR A 1 188 ? 6.696 -10.729 9.127 1.00 86.00 188 TYR A CA 1
ATOM 1512 C C . TYR A 1 188 ? 6.589 -11.196 10.571 1.00 86.00 188 TYR A C 1
ATOM 1514 O O . TYR A 1 188 ? 5.652 -11.900 10.948 1.00 86.00 188 TYR A O 1
ATOM 1522 N N . THR A 1 189 ? 7.536 -10.740 11.382 1.00 86.00 189 THR A N 1
ATOM 1523 C CA . THR A 1 189 ? 7.479 -10.818 12.839 1.00 86.00 189 THR A CA 1
ATOM 1524 C C . THR A 1 189 ? 6.857 -9.538 13.396 1.00 86.00 189 THR A C 1
ATOM 1526 O O . THR A 1 189 ? 6.765 -8.508 12.708 1.00 86.00 189 THR A O 1
ATOM 1529 N N . GLU A 1 190 ? 6.379 -9.591 14.636 1.00 86.50 190 GLU A N 1
ATOM 1530 C CA . GLU A 1 190 ? 5.958 -8.380 15.328 1.00 86.50 190 GLU A CA 1
ATOM 1531 C C . GLU A 1 190 ? 7.168 -7.460 15.540 1.00 86.50 190 GLU A C 1
ATOM 1533 O O . GLU A 1 190 ? 8.186 -7.863 16.087 1.00 86.50 190 GLU A O 1
ATOM 1538 N N . THR A 1 191 ? 7.078 -6.214 15.072 1.00 86.06 191 THR A N 1
ATOM 1539 C CA . THR A 1 191 ? 8.172 -5.249 15.228 1.00 86.06 191 THR A CA 1
ATOM 1540 C C . THR A 1 191 ? 8.184 -4.632 16.624 1.00 86.06 191 THR A C 1
ATOM 1542 O O . THR A 1 191 ? 7.121 -4.410 17.216 1.00 86.06 191 THR A O 1
ATOM 1545 N N . ASP A 1 192 ? 9.365 -4.188 17.051 1.00 87.12 192 ASP A N 1
ATOM 1546 C CA . ASP A 1 192 ? 9.570 -3.405 18.271 1.00 87.12 192 ASP A CA 1
ATOM 1547 C C . ASP A 1 192 ? 8.685 -2.152 18.358 1.00 87.12 192 ASP A C 1
ATOM 1549 O O . ASP A 1 192 ? 8.158 -1.632 17.365 1.00 87.12 192 ASP A O 1
ATOM 1553 N N . GLU A 1 193 ? 8.554 -1.617 19.573 1.00 84.50 193 GLU A N 1
ATOM 1554 C CA . GLU A 1 193 ? 7.712 -0.457 19.878 1.00 84.50 193 GLU A CA 1
ATOM 1555 C C . GLU A 1 193 ? 8.081 0.788 19.056 1.00 84.50 193 GLU A C 1
ATOM 1557 O O . GLU A 1 193 ? 7.197 1.469 18.536 1.00 84.50 193 GLU A O 1
ATOM 1562 N N . GLN A 1 194 ? 9.374 1.018 18.815 1.00 85.50 194 GLN A N 1
ATOM 1563 C CA . GLN A 1 194 ? 9.864 2.140 18.000 1.00 85.50 194 GLN A CA 1
ATOM 1564 C C . GLN A 1 194 ? 9.406 2.072 16.533 1.00 85.50 194 GLN A C 1
ATOM 1566 O O . GLN A 1 194 ? 9.308 3.097 15.857 1.00 85.50 194 GLN A O 1
ATOM 1571 N N . MET A 1 195 ? 9.110 0.868 16.036 1.00 84.62 195 MET A N 1
ATOM 1572 C CA . MET A 1 195 ? 8.690 0.612 14.656 1.00 84.62 195 MET A CA 1
ATOM 1573 C C . MET A 1 195 ? 7.218 0.207 14.562 1.00 84.62 195 MET A C 1
ATOM 1575 O O . MET A 1 195 ? 6.766 -0.233 13.502 1.00 84.62 195 MET A O 1
ATOM 1579 N N . MET A 1 196 ? 6.438 0.426 15.630 1.00 85.19 196 MET A N 1
ATOM 1580 C CA . MET A 1 196 ? 5.031 0.020 15.696 1.00 85.19 196 MET A CA 1
ATOM 1581 C C . MET A 1 196 ? 4.182 0.572 14.545 1.00 85.19 196 MET A C 1
ATOM 1583 O O . MET A 1 196 ? 3.194 -0.051 14.156 1.00 85.19 196 MET A O 1
ATOM 1587 N N . ASP A 1 197 ? 4.561 1.732 14.000 1.00 85.00 197 ASP A N 1
ATOM 1588 C CA . ASP A 1 197 ? 3.859 2.377 12.892 1.00 85.00 197 ASP A CA 1
ATOM 1589 C C . ASP A 1 197 ? 3.919 1.567 11.592 1.00 85.00 197 ASP A C 1
ATOM 1591 O O . ASP A 1 197 ? 3.044 1.701 10.733 1.00 85.00 197 ASP A O 1
ATOM 1595 N N . PHE A 1 198 ? 4.940 0.717 11.470 1.00 89.69 198 PHE A N 1
ATOM 1596 C CA . PHE A 1 198 ? 5.229 -0.103 10.298 1.00 89.69 198 PHE A CA 1
ATOM 1597 C C . PHE A 1 198 ? 4.988 -1.599 10.533 1.00 89.69 198 PHE A C 1
ATOM 1599 O O . PHE A 1 198 ? 5.329 -2.425 9.683 1.00 89.69 198 PHE A O 1
ATOM 1606 N N . CYS A 1 199 ? 4.404 -1.956 11.679 1.00 90.62 199 CYS A N 1
ATOM 1607 C CA . CYS A 1 199 ? 4.167 -3.339 12.056 1.00 90.62 199 CYS A CA 1
ATOM 1608 C C . CYS A 1 199 ? 2.984 -3.931 11.280 1.00 90.62 199 CYS A C 1
ATOM 1610 O O . CYS A 1 199 ? 1.819 -3.687 11.612 1.00 90.62 199 CYS A O 1
ATOM 1612 N N . VAL A 1 200 ? 3.284 -4.739 10.260 1.00 90.69 200 VAL A N 1
ATOM 1613 C CA . VAL A 1 200 ? 2.272 -5.434 9.447 1.00 90.69 200 VAL A CA 1
ATOM 1614 C C . VAL A 1 200 ? 1.433 -6.371 10.316 1.00 90.69 200 VAL A C 1
ATOM 1616 O O . VAL A 1 200 ? 0.211 -6.353 10.209 1.00 90.69 200 VAL A O 1
ATOM 1619 N N . VAL A 1 201 ? 2.068 -7.104 11.239 1.00 89.75 201 VAL A N 1
ATOM 1620 C CA . VAL A 1 201 ? 1.397 -8.047 12.148 1.00 89.75 201 VAL A CA 1
ATOM 1621 C C . VAL A 1 201 ? 0.335 -7.347 12.998 1.00 89.75 201 VAL A C 1
ATOM 1623 O O . VAL A 1 201 ? -0.833 -7.738 12.992 1.00 89.75 201 VAL A O 1
ATOM 1626 N N . ARG A 1 202 ? 0.696 -6.245 13.671 1.00 89.62 202 ARG A N 1
ATOM 1627 C CA . ARG A 1 202 ? -0.251 -5.454 14.480 1.00 89.62 202 ARG A CA 1
ATOM 1628 C C . ARG A 1 202 ? -1.360 -4.840 13.634 1.00 89.62 202 ARG A C 1
ATOM 1630 O O . ARG A 1 202 ? -2.509 -4.807 14.070 1.00 89.62 202 ARG A O 1
ATOM 1637 N N . CYS A 1 203 ? -1.024 -4.346 12.444 1.00 91.38 203 CYS A N 1
ATOM 1638 C CA . CYS A 1 203 ? -1.998 -3.749 11.537 1.00 91.38 203 CYS A CA 1
ATOM 1639 C C . CYS A 1 203 ? -3.028 -4.781 11.061 1.00 91.38 203 CYS A C 1
ATOM 1641 O O . CYS A 1 203 ? -4.227 -4.531 11.175 1.00 91.38 203 CYS A O 1
ATOM 1643 N N . LEU A 1 204 ? -2.576 -5.956 10.612 1.00 91.25 204 LEU A N 1
ATOM 1644 C CA . LEU A 1 204 ? -3.445 -7.059 10.198 1.00 91.25 204 LEU A CA 1
ATOM 1645 C C . LEU A 1 204 ? -4.290 -7.579 11.357 1.00 91.25 204 LEU A C 1
ATOM 1647 O O . LEU A 1 204 ? -5.496 -7.742 11.199 1.00 91.25 204 LEU A O 1
ATOM 1651 N N . ARG A 1 205 ? -3.702 -7.759 12.544 1.00 89.44 205 ARG A N 1
ATOM 1652 C CA . ARG A 1 205 ? -4.447 -8.156 13.746 1.00 89.44 205 ARG A CA 1
ATOM 1653 C C . ARG A 1 205 ? -5.555 -7.158 14.081 1.00 89.44 205 ARG A C 1
ATOM 1655 O O . ARG A 1 205 ? -6.685 -7.563 14.344 1.00 89.44 205 ARG A O 1
ATOM 1662 N N . ALA A 1 206 ? -5.250 -5.859 14.057 1.00 90.12 206 ALA A N 1
ATOM 1663 C CA . ALA A 1 206 ? -6.240 -4.813 14.297 1.00 90.12 206 ALA A CA 1
ATOM 1664 C C . ALA A 1 206 ? -7.329 -4.808 13.216 1.00 90.12 206 ALA A C 1
ATOM 1666 O O . ALA A 1 206 ? -8.511 -4.702 13.536 1.00 90.12 206 ALA A O 1
ATOM 1667 N N . TRP A 1 207 ? -6.944 -4.959 11.949 1.00 92.06 207 TRP A N 1
ATOM 1668 C CA . TRP A 1 207 ? -7.873 -5.041 10.830 1.00 92.06 207 TRP A CA 1
ATOM 1669 C C . TRP A 1 207 ? -8.821 -6.237 10.950 1.00 92.06 207 TRP A C 1
ATOM 1671 O O . TRP A 1 207 ? -10.034 -6.044 10.901 1.00 92.06 207 TRP A O 1
ATOM 1681 N N . LEU A 1 208 ? -8.305 -7.448 11.168 1.00 90.81 208 LEU A N 1
ATOM 1682 C CA . LEU A 1 208 ? -9.108 -8.668 11.312 1.00 90.81 208 LEU A CA 1
ATOM 1683 C C . LEU A 1 208 ? -10.064 -8.580 12.508 1.00 90.81 208 LEU A C 1
ATOM 1685 O O . LEU A 1 208 ? -11.223 -8.973 12.405 1.00 90.81 208 LEU A O 1
ATOM 1689 N N . LEU A 1 209 ? -9.613 -7.997 13.623 1.00 89.44 209 LEU A N 1
ATOM 1690 C CA . LEU A 1 209 ? -10.449 -7.813 14.809 1.00 89.44 209 LEU A CA 1
ATOM 1691 C C . LEU A 1 209 ? -11.586 -6.805 14.581 1.00 89.44 209 LEU A C 1
ATOM 1693 O O . LEU A 1 209 ? -12.698 -7.032 15.047 1.00 89.44 209 LEU A O 1
ATOM 1697 N N . ILE A 1 210 ? -11.322 -5.694 13.885 1.00 87.44 210 ILE A N 1
ATOM 1698 C CA . ILE A 1 210 ? -12.331 -4.649 13.640 1.00 87.44 210 ILE A CA 1
ATOM 1699 C C . ILE A 1 210 ? -13.286 -5.056 12.506 1.00 87.44 210 ILE A C 1
ATOM 1701 O O . ILE A 1 210 ? -14.478 -4.771 12.586 1.00 87.44 210 ILE A O 1
ATOM 1705 N N . SER A 1 211 ? -12.775 -5.699 11.455 1.00 87.81 211 SER A N 1
ATOM 1706 C CA . SER A 1 211 ? -13.565 -6.129 10.293 1.00 87.81 211 SER A CA 1
ATOM 1707 C C . SER A 1 211 ? -14.371 -7.403 10.551 1.00 87.81 211 SER A C 1
ATOM 1709 O O . SER A 1 211 ? -15.425 -7.583 9.949 1.00 87.81 211 SER A O 1
ATOM 1711 N N . GLY A 1 212 ? -13.892 -8.288 11.433 1.00 87.56 212 GLY A N 1
ATOM 1712 C CA . GLY A 1 212 ? -14.522 -9.579 11.714 1.00 87.56 212 GLY A CA 1
ATOM 1713 C C . GLY A 1 212 ? -14.402 -10.600 10.576 1.00 87.56 212 GLY A C 1
ATOM 1714 O O . GLY A 1 212 ? -15.069 -11.635 10.622 1.00 87.56 212 GLY A O 1
ATOM 1715 N N . ILE A 1 213 ? -13.574 -10.332 9.561 1.00 88.38 213 ILE A N 1
ATOM 1716 C CA . ILE A 1 213 ? -13.411 -11.204 8.394 1.00 88.38 213 ILE A CA 1
ATOM 1717 C C . ILE A 1 213 ? -12.692 -12.490 8.804 1.00 88.38 213 ILE A C 1
ATOM 1719 O O . ILE A 1 213 ? -11.679 -12.462 9.502 1.00 88.38 213 ILE A O 1
ATOM 1723 N N . ARG A 1 214 ? -13.213 -13.627 8.334 1.00 87.00 214 ARG A N 1
ATOM 1724 C CA . ARG A 1 214 ? -12.617 -14.954 8.563 1.00 87.00 214 ARG A CA 1
ATOM 1725 C C . ARG A 1 214 ? -12.336 -15.749 7.291 1.00 87.00 214 ARG A C 1
ATOM 1727 O O . ARG A 1 214 ? -11.597 -16.720 7.364 1.00 87.00 214 ARG A O 1
ATOM 1734 N N . LYS A 1 215 ? -12.956 -15.386 6.165 1.00 89.50 215 LYS A N 1
ATOM 1735 C CA . LYS A 1 215 ? -12.855 -16.066 4.863 1.00 89.50 215 LYS A CA 1
ATOM 1736 C C . LYS A 1 215 ? -13.094 -15.068 3.731 1.00 89.50 215 LYS A C 1
ATOM 1738 O O . LYS A 1 215 ? -13.745 -14.050 3.967 1.00 89.50 215 LYS A O 1
ATOM 1743 N N . GLY A 1 216 ? -12.647 -15.396 2.520 1.00 90.25 216 GLY A N 1
ATOM 1744 C CA . GLY A 1 216 ? -12.816 -14.560 1.327 1.00 90.25 216 GLY A CA 1
ATOM 1745 C C . GLY A 1 216 ? -11.702 -13.524 1.181 1.00 90.25 216 GLY A C 1
ATOM 1746 O O . GLY A 1 216 ? -10.579 -13.743 1.641 1.00 90.25 216 GLY A O 1
ATOM 1747 N N . TYR A 1 217 ? -12.000 -12.395 0.542 1.00 91.12 217 TYR A N 1
ATOM 1748 C CA . TYR A 1 217 ? -11.055 -11.292 0.393 1.00 91.12 217 TYR A CA 1
ATOM 1749 C C . TYR A 1 217 ? -10.668 -10.707 1.751 1.00 91.12 217 TYR A C 1
ATOM 1751 O O . TYR A 1 217 ? -11.516 -10.449 2.606 1.00 91.12 217 TYR A O 1
ATOM 1759 N N . LEU A 1 218 ? -9.371 -10.452 1.930 1.00 90.69 218 LEU A N 1
ATOM 1760 C CA . LEU A 1 218 ? -8.830 -9.820 3.129 1.00 90.69 218 LEU A CA 1
ATOM 1761 C C . LEU A 1 218 ? -9.352 -8.387 3.274 1.00 90.69 218 LEU A C 1
ATOM 1763 O O . LEU A 1 218 ? -9.562 -7.909 4.385 1.00 90.69 218 LEU A O 1
ATOM 1767 N N . LEU A 1 219 ? -9.551 -7.707 2.146 1.00 90.00 219 LEU A N 1
ATOM 1768 C CA . LEU A 1 219 ? -9.983 -6.316 2.053 1.00 90.00 219 LEU A CA 1
ATOM 1769 C C . LEU A 1 219 ? -11.230 -6.241 1.159 1.00 90.00 219 LEU A C 1
ATOM 1771 O O . LEU A 1 219 ? -11.132 -5.881 -0.018 1.00 90.00 219 LEU A O 1
ATOM 1775 N N . PRO A 1 220 ? -12.398 -6.646 1.679 1.00 88.38 220 PRO A N 1
ATOM 1776 C CA . PRO A 1 220 ? -13.622 -6.661 0.913 1.00 88.38 220 PRO A CA 1
ATOM 1777 C C . PRO A 1 220 ? -14.167 -5.249 0.752 1.00 88.38 220 PRO A C 1
ATOM 1779 O O . PRO A 1 220 ? -13.848 -4.323 1.498 1.00 88.38 220 PRO A O 1
ATOM 1782 N N . LYS A 1 221 ? -15.043 -5.087 -0.228 1.00 86.62 221 LYS A N 1
ATOM 1783 C CA . LYS A 1 221 ? -15.653 -3.806 -0.554 1.00 86.62 221 LYS A CA 1
ATOM 1784 C C . LYS A 1 221 ? -16.485 -3.262 0.617 1.00 86.62 221 LYS A C 1
ATOM 1786 O O . LYS A 1 221 ? -17.545 -3.788 0.954 1.00 86.62 221 LYS A O 1
ATOM 1791 N N . ILE A 1 222 ? -16.032 -2.152 1.200 1.00 83.06 222 ILE A N 1
ATOM 1792 C CA . ILE A 1 222 ? -16.814 -1.368 2.169 1.00 83.06 222 ILE A CA 1
ATOM 1793 C C . ILE A 1 222 ? -17.627 -0.304 1.425 1.00 83.06 222 ILE A C 1
ATOM 1795 O O . ILE A 1 222 ? -17.043 0.546 0.737 1.00 83.06 222 ILE A O 1
ATOM 1799 N N . TYR A 1 223 ? -18.946 -0.314 1.614 1.00 72.31 223 TYR A N 1
ATOM 1800 C CA . TYR A 1 223 ? -19.868 0.689 1.074 1.00 72.31 223 TYR A CA 1
ATOM 1801 C C . TYR A 1 223 ? -20.033 1.889 2.023 1.00 72.31 223 TYR A C 1
ATOM 1803 O O . TYR A 1 223 ? -19.470 1.936 3.122 1.00 72.31 223 TYR A O 1
ATOM 1811 N N . GLY A 1 224 ? -20.807 2.887 1.582 1.00 65.12 224 GLY A N 1
ATOM 1812 C CA . GLY A 1 224 ? -21.221 4.007 2.426 1.00 65.12 224 GLY A CA 1
ATOM 1813 C C . GLY A 1 224 ? -21.775 3.524 3.771 1.00 65.12 224 GLY A C 1
ATOM 1814 O O . GLY A 1 224 ? -22.322 2.431 3.881 1.00 65.12 224 GLY A O 1
ATOM 1815 N N . HIS A 1 225 ? -21.597 4.338 4.809 1.00 61.41 225 HIS A N 1
ATOM 1816 C CA . HIS A 1 225 ? -21.966 4.021 6.193 1.00 61.41 225 HIS A CA 1
ATOM 1817 C C . HIS A 1 225 ? -21.107 3.001 6.939 1.00 61.41 225 HIS A C 1
ATOM 1819 O O . HIS A 1 225 ? -21.510 2.538 8.005 1.00 61.41 225 HIS A O 1
ATOM 1825 N N . ASN A 1 226 ? -19.891 2.714 6.458 1.00 69.75 226 ASN A N 1
ATOM 1826 C CA . ASN A 1 226 ? -18.954 1.847 7.177 1.00 69.75 226 ASN A CA 1
ATOM 1827 C C . ASN A 1 226 ? -19.528 0.430 7.375 1.00 69.75 226 ASN A C 1
ATOM 1829 O O . ASN A 1 226 ? -19.338 -0.178 8.427 1.00 69.75 226 ASN A O 1
ATOM 1833 N N . GLN A 1 227 ? -20.265 -0.059 6.372 1.00 68.81 227 GLN A N 1
ATOM 1834 C CA . GLN A 1 227 ? -20.870 -1.387 6.358 1.00 68.81 227 GLN A CA 1
ATOM 1835 C C . GLN A 1 227 ? -20.149 -2.288 5.355 1.00 68.81 227 GLN A C 1
ATOM 1837 O O . GLN A 1 227 ? -19.836 -1.883 4.231 1.00 68.81 227 GLN A O 1
ATOM 1842 N N . MET A 1 228 ? -19.884 -3.516 5.790 1.00 73.69 228 MET A N 1
ATOM 1843 C CA . MET A 1 228 ? -19.272 -4.580 5.001 1.00 73.69 228 MET A CA 1
ATOM 1844 C C . MET A 1 228 ? -20.391 -5.530 4.564 1.00 73.69 228 MET A C 1
ATOM 1846 O O . MET A 1 228 ? -21.178 -5.956 5.404 1.00 73.69 228 MET A O 1
ATOM 1850 N N . GLN A 1 229 ? -20.520 -5.792 3.261 1.00 63.03 229 GLN A N 1
ATOM 1851 C CA . GLN A 1 229 ? -21.693 -6.489 2.712 1.00 63.03 229 GLN A CA 1
ATOM 1852 C C . GLN A 1 229 ? -21.465 -8.003 2.574 1.00 63.03 229 GLN A C 1
ATOM 1854 O O . GLN A 1 229 ? -22.280 -8.794 3.036 1.00 63.03 229 GLN A O 1
ATOM 1859 N N . SER A 1 230 ? -20.350 -8.396 1.955 1.00 66.44 230 SER A N 1
ATOM 1860 C CA . SER A 1 230 ? -19.900 -9.784 1.797 1.00 66.44 230 SER A CA 1
ATOM 1861 C C . SER A 1 230 ? -18.385 -9.794 1.579 1.00 66.44 230 SER A C 1
ATOM 1863 O O . SER A 1 230 ? -17.845 -8.845 1.006 1.00 66.44 230 SER A O 1
ATOM 1865 N N . SER A 1 231 ? -17.691 -10.843 2.027 1.00 69.44 231 SER A N 1
ATOM 1866 C CA . SER A 1 231 ? -16.246 -10.988 1.818 1.00 69.44 231 SER A CA 1
ATOM 1867 C C . SER A 1 231 ? -15.865 -11.470 0.413 1.00 69.44 231 SER A C 1
ATOM 1869 O O . SER A 1 231 ? -14.680 -11.622 0.129 1.00 69.44 231 SER A O 1
ATOM 1871 N N . ASP A 1 232 ? -16.841 -11.661 -0.478 1.00 75.94 232 ASP A N 1
ATOM 1872 C CA . ASP A 1 232 ? -16.628 -12.184 -1.835 1.00 75.94 232 ASP A CA 1
ATOM 1873 C C . ASP A 1 232 ? -16.386 -11.095 -2.896 1.00 75.94 232 ASP A C 1
ATOM 1875 O O . ASP A 1 232 ? -15.992 -11.401 -4.020 1.00 75.94 232 ASP A O 1
ATOM 1879 N N . GLU A 1 233 ? -16.583 -9.815 -2.564 1.00 80.50 233 GLU A N 1
ATOM 1880 C CA . GLU A 1 233 ? -16.296 -8.694 -3.467 1.00 80.50 233 GLU A CA 1
ATOM 1881 C C . GLU A 1 233 ? -15.052 -7.923 -3.018 1.00 80.50 233 GLU A C 1
ATOM 1883 O O . GLU A 1 233 ? -15.005 -7.395 -1.907 1.00 80.50 233 GLU A O 1
ATOM 1888 N N . HIS A 1 234 ? -14.069 -7.776 -3.908 1.00 79.69 234 HIS A N 1
ATOM 1889 C CA . HIS A 1 234 ? -12.890 -6.944 -3.666 1.00 79.69 234 HIS A CA 1
ATOM 1890 C C . HIS A 1 234 ? -13.149 -5.461 -3.978 1.00 79.69 234 HIS A C 1
ATOM 1892 O O . HIS A 1 234 ? -14.091 -5.079 -4.683 1.00 79.69 234 HIS A O 1
ATOM 1898 N N . ILE A 1 235 ? -12.288 -4.591 -3.450 1.00 82.62 235 ILE A N 1
ATOM 1899 C CA . ILE A 1 235 ? -12.394 -3.142 -3.641 1.00 82.62 235 ILE A CA 1
ATOM 1900 C C . ILE A 1 235 ? -12.144 -2.769 -5.108 1.00 82.62 235 ILE A C 1
ATOM 1902 O O . ILE A 1 235 ? -11.122 -3.097 -5.706 1.00 82.62 235 ILE A O 1
ATOM 1906 N N . ILE A 1 236 ? -13.044 -1.970 -5.682 1.00 80.62 236 ILE A N 1
ATOM 1907 C CA . ILE A 1 236 ? -12.857 -1.421 -7.027 1.00 80.62 236 ILE A CA 1
ATOM 1908 C C . ILE A 1 236 ? -11.763 -0.349 -6.985 1.00 80.62 236 ILE A C 1
ATOM 1910 O O . ILE A 1 236 ?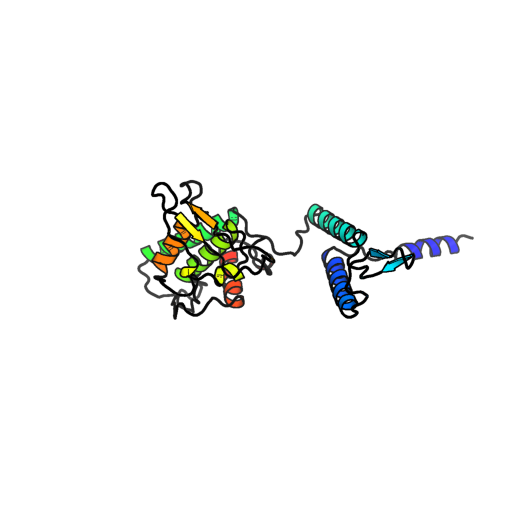 -11.882 0.639 -6.255 1.00 80.62 236 ILE A O 1
ATOM 1914 N N . ARG A 1 237 ? -10.742 -0.475 -7.845 1.00 75.00 237 ARG A N 1
ATOM 1915 C CA . ARG A 1 237 ? -9.590 0.450 -7.919 1.00 75.00 237 ARG A CA 1
ATOM 1916 C C . ARG A 1 237 ? -9.980 1.930 -7.932 1.00 75.00 237 ARG A C 1
ATOM 1918 O O . ARG A 1 237 ? -9.337 2.732 -7.265 1.00 75.00 237 ARG A O 1
ATOM 1925 N N . LYS A 1 238 ? -11.022 2.303 -8.682 1.00 78.44 238 LYS A N 1
ATOM 1926 C CA . LYS A 1 238 ? -11.504 3.692 -8.749 1.00 78.44 238 LYS A CA 1
ATOM 1927 C C . LYS A 1 238 ? -11.974 4.194 -7.379 1.00 78.44 238 LYS A C 1
ATOM 1929 O O . LYS A 1 238 ? -11.540 5.252 -6.947 1.00 78.44 238 LYS A O 1
ATOM 1934 N N . SER A 1 239 ? -12.781 3.394 -6.680 1.00 81.62 239 SER A N 1
ATOM 1935 C CA . SER A 1 239 ? -13.274 3.723 -5.338 1.00 81.62 239 SER A CA 1
ATOM 1936 C C . SER A 1 239 ? -12.135 3.818 -4.323 1.00 81.62 239 SER A C 1
ATOM 1938 O O . SER A 1 239 ? -12.131 4.724 -3.494 1.00 81.62 239 SER A O 1
ATOM 1940 N N . PHE A 1 240 ? -11.137 2.935 -4.417 1.00 82.81 240 PHE A N 1
ATOM 1941 C CA . PHE A 1 240 ? -9.927 3.053 -3.606 1.00 82.81 240 PHE A CA 1
ATOM 1942 C C . PHE A 1 240 ? -9.201 4.378 -3.868 1.00 82.81 240 PHE A C 1
ATOM 1944 O O . PHE A 1 240 ? -8.888 5.090 -2.925 1.00 82.81 240 PHE A O 1
ATOM 1951 N N . LEU A 1 241 ? -8.957 4.742 -5.131 1.00 82.25 241 LEU A N 1
ATOM 1952 C CA . LEU A 1 241 ? -8.227 5.972 -5.459 1.00 82.25 241 LEU A CA 1
ATOM 1953 C C . LEU A 1 241 ? -8.955 7.236 -4.995 1.00 82.25 241 LEU A C 1
ATOM 1955 O O . LEU A 1 241 ? -8.298 8.182 -4.570 1.00 82.25 241 LEU A O 1
ATOM 1959 N N . ASP A 1 242 ? -10.284 7.263 -5.071 1.00 82.94 242 ASP A N 1
ATOM 1960 C CA . ASP A 1 242 ? -11.070 8.405 -4.601 1.00 82.94 242 ASP A CA 1
ATOM 1961 C C . ASP A 1 242 ? -10.939 8.573 -3.080 1.00 82.94 242 ASP A C 1
ATOM 1963 O O . ASP A 1 242 ? -10.522 9.635 -2.620 1.00 82.94 242 ASP A O 1
ATOM 1967 N N . ASN A 1 243 ? -11.129 7.494 -2.318 1.00 85.06 243 ASN A N 1
ATOM 1968 C CA . ASN A 1 243 ? -10.950 7.501 -0.862 1.00 85.06 243 ASN A CA 1
ATOM 1969 C C . ASN A 1 243 ? -9.488 7.757 -0.445 1.00 85.06 243 ASN A C 1
ATOM 1971 O O . ASN A 1 243 ? -9.215 8.436 0.542 1.00 85.06 243 ASN A O 1
ATOM 1975 N N . PHE A 1 244 ? -8.521 7.262 -1.219 1.00 85.75 244 PHE A N 1
ATOM 1976 C CA . PHE A 1 244 ? -7.105 7.504 -0.970 1.00 85.75 244 PHE A CA 1
ATOM 1977 C C . PHE A 1 244 ? -6.753 8.986 -1.122 1.00 85.75 244 PHE A C 1
ATOM 1979 O O . PHE A 1 244 ? -5.960 9.513 -0.346 1.00 85.75 244 PHE A O 1
ATOM 1986 N N . ARG A 1 245 ? -7.376 9.697 -2.071 1.00 86.88 245 ARG A N 1
ATOM 1987 C CA . ARG A 1 245 ? -7.194 11.151 -2.201 1.00 86.88 245 ARG A CA 1
ATOM 1988 C C . ARG A 1 245 ? -7.706 11.893 -0.973 1.00 86.88 245 ARG A C 1
ATOM 1990 O O . ARG A 1 245 ? -7.071 12.864 -0.569 1.00 86.88 245 ARG A O 1
ATOM 1997 N N . ASP A 1 246 ? -8.806 11.447 -0.381 1.00 88.12 246 ASP A N 1
ATOM 1998 C CA . ASP A 1 246 ? -9.325 12.031 0.858 1.00 88.12 246 ASP A CA 1
ATOM 1999 C C . ASP A 1 246 ? -8.416 11.741 2.055 1.00 88.12 246 ASP A C 1
ATOM 2001 O O . ASP A 1 246 ? -8.080 12.658 2.808 1.00 88.12 246 ASP A O 1
ATOM 2005 N N . ALA A 1 247 ? -7.897 10.515 2.153 1.00 88.44 247 ALA A N 1
ATOM 2006 C CA . ALA A 1 247 ? -6.888 10.153 3.147 1.00 88.44 247 ALA A CA 1
ATOM 2007 C C . ALA A 1 247 ? -5.626 11.029 3.045 1.00 88.44 247 ALA A C 1
ATOM 2009 O O . ALA A 1 247 ? -5.086 11.478 4.058 1.00 88.44 247 ALA A O 1
ATOM 2010 N N . LEU A 1 248 ? -5.169 11.313 1.819 1.00 88.50 248 LEU A N 1
ATOM 2011 C CA . LEU A 1 248 ? -4.030 12.198 1.572 1.00 88.50 248 LEU A CA 1
ATOM 2012 C C . LEU A 1 248 ? -4.323 13.648 1.980 1.00 88.50 248 LEU A C 1
ATOM 2014 O O . LEU A 1 248 ? -3.486 14.275 2.632 1.00 88.50 248 LEU A O 1
ATOM 2018 N N . ARG A 1 249 ? -5.517 14.168 1.665 1.00 89.81 249 ARG A N 1
ATOM 2019 C CA . ARG A 1 249 ? -5.939 15.516 2.092 1.00 89.81 249 ARG A CA 1
ATOM 2020 C C . ARG A 1 249 ? -5.896 15.658 3.608 1.00 89.81 249 ARG A C 1
ATOM 2022 O O . ARG A 1 249 ? -5.439 16.680 4.110 1.00 89.81 249 ARG A O 1
ATOM 2029 N N . GLU A 1 250 ? -6.314 14.626 4.332 1.00 89.12 250 GLU A N 1
ATOM 2030 C CA . GLU A 1 250 ? -6.338 14.640 5.794 1.00 89.12 250 GLU A CA 1
ATOM 2031 C C . GLU A 1 250 ? -4.944 14.700 6.436 1.00 89.12 250 GLU A C 1
ATOM 2033 O O . GLU A 1 250 ? -4.775 15.304 7.497 1.00 89.12 250 GLU A O 1
ATOM 2038 N N . ILE A 1 251 ? -3.928 14.121 5.789 1.00 90.38 251 ILE A N 1
ATOM 2039 C CA . ILE A 1 251 ? -2.532 14.210 6.249 1.00 90.38 251 ILE A CA 1
ATOM 2040 C C . ILE A 1 251 ? -1.785 15.439 5.694 1.00 90.38 251 ILE A C 1
ATOM 2042 O O . ILE A 1 251 ? -0.600 15.625 5.999 1.00 90.38 251 ILE A O 1
ATOM 2046 N N . GLY A 1 252 ? -2.476 16.284 4.918 1.00 88.69 252 GLY A N 1
ATOM 2047 C CA . GLY A 1 252 ? -1.939 17.497 4.296 1.00 88.69 252 GLY A CA 1
ATOM 2048 C C . GLY A 1 252 ? -1.123 17.248 3.025 1.00 88.69 252 GLY A C 1
ATOM 2049 O O . GLY A 1 252 ? -0.369 18.124 2.609 1.00 88.69 252 GLY A O 1
ATOM 2050 N N . GLU A 1 253 ? -1.244 16.069 2.412 1.00 86.75 253 GLU A N 1
ATOM 2051 C CA . GLU A 1 253 ? -0.520 15.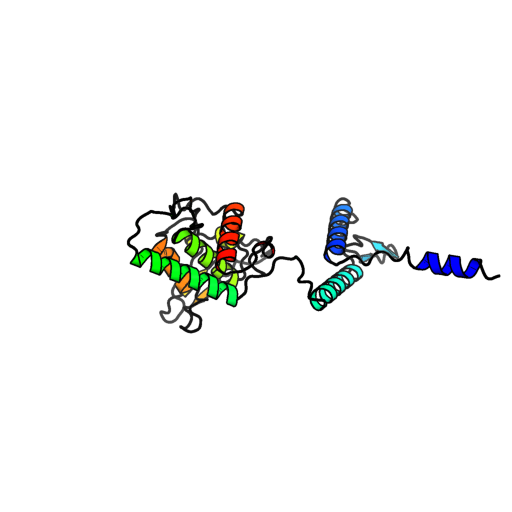713 1.192 1.00 86.75 253 GLU A CA 1
ATOM 2052 C C . GLU A 1 253 ? -1.360 16.027 -0.062 1.00 86.75 253 GLU A C 1
ATOM 2054 O O . GLU A 1 253 ? -2.539 15.668 -0.134 1.00 86.75 253 GLU A O 1
ATOM 2059 N N . PRO A 1 254 ? -0.778 16.665 -1.095 1.00 81.81 254 PRO A N 1
ATOM 2060 C CA . PRO A 1 254 ? -1.487 16.992 -2.328 1.00 81.81 254 PRO A CA 1
ATOM 2061 C C . PRO A 1 254 ? -1.816 15.719 -3.139 1.00 81.81 254 PRO A C 1
ATOM 2063 O O . PRO A 1 254 ? -0.909 15.066 -3.665 1.00 81.81 254 PRO A O 1
ATOM 2066 N N . PRO A 1 255 ? -3.103 15.374 -3.358 1.00 78.25 255 PRO A N 1
ATOM 2067 C CA . PRO A 1 255 ? -3.461 14.080 -3.950 1.00 78.25 255 PRO A CA 1
ATOM 2068 C C . PRO A 1 255 ? -3.078 13.922 -5.424 1.00 78.25 255 PRO A C 1
ATOM 2070 O O . PRO A 1 255 ? -2.908 12.809 -5.914 1.00 78.25 255 PRO A O 1
ATOM 2073 N N . ARG A 1 256 ? -2.939 15.039 -6.152 1.00 68.62 256 ARG A N 1
ATOM 2074 C CA . ARG A 1 256 ? -2.651 15.051 -7.599 1.00 68.62 256 ARG A CA 1
ATOM 2075 C C . ARG A 1 256 ? -1.287 14.458 -7.954 1.00 68.62 256 ARG A C 1
ATOM 2077 O O . ARG A 1 256 ? -1.069 14.148 -9.116 1.00 68.62 256 ARG A O 1
ATOM 2084 N N . ILE A 1 257 ? -0.396 14.294 -6.976 1.00 66.50 257 ILE A N 1
ATOM 2085 C CA . ILE A 1 257 ? 0.952 13.754 -7.186 1.00 66.50 257 ILE A CA 1
ATOM 2086 C C . ILE A 1 257 ? 0.948 12.210 -7.175 1.00 66.50 257 ILE A C 1
ATOM 2088 O O . ILE A 1 257 ? 1.883 11.590 -7.666 1.00 66.50 257 ILE A O 1
ATOM 2092 N N . TYR A 1 258 ? -0.124 11.567 -6.701 1.00 66.38 258 TYR A N 1
ATOM 2093 C CA . TYR A 1 258 ? -0.238 10.109 -6.570 1.00 66.38 258 TYR A CA 1
ATOM 2094 C C . TYR A 1 258 ? -1.172 9.554 -7.661 1.00 66.38 258 TYR A C 1
ATOM 2096 O O . TYR A 1 258 ? -2.308 9.158 -7.408 1.00 66.38 258 TYR A O 1
ATOM 2104 N N . THR A 1 259 ? -0.735 9.625 -8.922 1.00 53.62 259 THR A N 1
ATOM 2105 C CA . THR A 1 259 ? -1.630 9.484 -10.086 1.00 53.62 259 THR A CA 1
ATOM 2106 C C . THR A 1 259 ? -2.006 8.051 -10.449 1.00 53.62 259 THR A C 1
ATOM 2108 O O . THR A 1 259 ? -3.108 7.861 -10.949 1.00 53.62 259 THR A O 1
ATOM 2111 N N . ASN A 1 260 ? -1.156 7.045 -10.205 1.00 52.22 260 ASN A N 1
ATOM 2112 C CA . ASN A 1 260 ? -1.429 5.674 -10.673 1.00 52.22 260 ASN A CA 1
ATOM 2113 C C . ASN A 1 260 ? -0.894 4.536 -9.797 1.00 52.22 260 ASN A C 1
ATOM 2115 O O . ASN A 1 260 ? -1.391 3.411 -9.916 1.00 52.22 260 ASN A O 1
ATOM 2119 N N . GLN A 1 261 ? 0.082 4.810 -8.934 1.00 53.19 261 GLN A N 1
ATOM 2120 C CA . GLN A 1 261 ? 0.743 3.841 -8.068 1.00 53.19 261 GLN A CA 1
ATOM 2121 C C . GLN A 1 261 ? 0.971 4.498 -6.714 1.00 53.19 261 GLN A C 1
ATOM 2123 O O . GLN A 1 261 ? 1.523 5.590 -6.634 1.00 53.19 261 GLN A O 1
ATOM 2128 N N . VAL A 1 262 ? 0.491 3.847 -5.660 1.00 52.00 262 VAL A N 1
ATOM 2129 C CA . VAL A 1 262 ? 0.731 4.293 -4.287 1.00 52.00 262 VAL A CA 1
ATOM 2130 C C . VAL A 1 262 ? 2.177 3.973 -3.875 1.00 52.00 262 VAL A C 1
ATOM 2132 O O . VAL A 1 262 ? 2.757 4.692 -3.065 1.00 52.00 262 VAL A O 1
ATOM 2135 N N . PHE A 1 263 ? 2.795 2.956 -4.493 1.00 48.16 263 PHE A N 1
ATOM 2136 C CA . PHE A 1 263 ? 4.178 2.567 -4.225 1.00 48.16 263 PHE A CA 1
ATOM 2137 C C . PHE A 1 263 ? 4.916 2.049 -5.465 1.00 48.16 263 PHE A C 1
ATOM 2139 O O . PHE A 1 263 ? 4.356 1.275 -6.252 1.00 48.16 263 PHE A O 1
ATOM 2146 N N . TRP A 1 264 ? 6.170 2.495 -5.561 1.00 38.44 264 TRP A N 1
ATOM 2147 C CA . TRP A 1 264 ? 7.355 1.807 -6.072 1.00 38.44 264 TRP A CA 1
ATOM 2148 C C . TRP A 1 264 ? 8.444 1.981 -5.021 1.00 38.44 264 TRP A C 1
ATOM 2150 O O . TRP A 1 264 ? 8.543 3.120 -4.505 1.00 38.44 264 TRP A O 1
#

Secondary structure (DSSP, 8-state):
--HHHHHHHHHTTS-S-----HHHHHHHHHHHHHHHHTSTTTSSB-EEETTTTEEESBGGG-HHHHHHHHHHHHHHHHTT---SS-PPPPHHHHHHHHHHHHHHHHHHHHTT--S---TT-S--HHHHHHHHHHHHHHHHHT--HHHHHT-BGGGEE----SSS--EEEE--TT-TT-SS-PPPPEEEEPPPGGGGGG-HHHHHHHHHHHH---SSBSSB-EETTTEE--TT-BPPHHHHHHHHHHHHHHTT--GGG-SS-S--

InterPro domains:
  IPR011010 DNA breaking-rejoining enzyme, catalytic core [SSF56349] (128-254)
  IPR013762 Integrase-like, catalytic domain superfamily [G3DSA:1.10.443.10] (100-261)

pLDDT: mean 76.71, std 15.62, range [38.38, 92.94]

Organism: NCBI:txid206335

Foldseek 3Di:
DPPPVVVVVVVVPVPPPPPDQLVRLVVVLVVQQVVQCVDVFQVDAFDQDPVVRDTTHRPSRDPVSVVVSVVSVVVCVVVVVDPLPFDAQDPVLLLLLVVVLVVLVVVCVVVVDPQDDDPPDLDDNLLSLLLSLLLLCCVVVVDWSVLLLQFKPVQWDQDDDPDPFGKIWGFSPPPPPDPPDDTDTDMFTADDPVCNSNGSSVSLVVNCVVVVDDTAGSRADQDPRRDGDDNPHTHDPVNSLVSVCVSCVSSVHHSSSRPRTNHD

Radius of gyration: 25.81 Å; chains: 1; bounding box: 53×65×71 Å

Sequence (264 aa):
MHGLRNEMEKRNNDDVPKVLGYSSADQRRSALVHAFSRNTQWAQGWIWDEGKKRFVGNPAQSIKLQRYLINLYCEKTESGECSTSSRGMTAYNMRKLRAKTVEYIQKK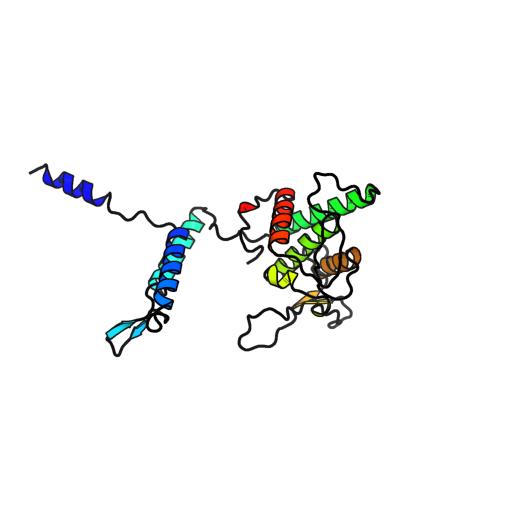KKANLKGCLDSSDWGGVLKRMEHWTINLISYRCLLRTCNVVDLTVDDLDFTPLFNDETHIGITPVKCKTHQVGSLHSIFYTETDEQMMDFCVVRCLRAWLLISGIRKGYLLPKIYGHNQMQSSDEHIIRKSFLDNFRDALREIGEPPRIYTNQVFW